Protein AF-A0A3D5U7C4-F1 (afdb_monomer_lite)

Radius of gyration: 25.83 Å; chains: 1; bounding box: 64×58×61 Å

Sequence (186 aa):
MKTIGSGWTPTVTLAKLFEEQNQFFDALATYELIAQNDSSPAIREKIEALHARILNDPANRYDPRIEKLFTPEELAYLKILSHQGFDNMFRAVEKLNEGMQDSEIVFDEDEVLAEESELDTLDEVLREIEQQAQLNLINGSEGYADLTLSDLLIALLSRWDKKQPLSEISLSDMISLFVDLQSPQK

Foldseek 3Di:
DDPPLPQPQLDLVVLVVCVVVVVLLLSLLSLVSVCVVPVDPVSVVVNLVSLLVQLPDPVFDADPVVVVVDPSVRCSVVSPGHPVSVVSNVVSNVVSVVSRPDDPPPPPVPDPPDDPVVVVVVVVVVVVVVVVVVVCVVVVPPPPDPCDPVNLVVLVVVVDPPPDDPVPDDPVNVVVSVVVSRDDDD

Secondary structure (DSSP, 8-state):
------PPPP-HHHHHHHHHTT-HHHHHHHHHHHHHH---HHHHHHHHHHHHHHHS-TT-PPPHHHHHHS-HHHHHHTT---HHHHHHHHHHHHHHHHHHH-------TT---S-HHHHHHHHHHHHHHHHHHHHHHHHTTS------HHHHHHHHHHHS-TTS-GGGS-HHHHHHHHHHHHS---

Structure (mmCIF, N/CA/C/O backbone):
data_AF-A0A3D5U7C4-F1
#
_entry.id   AF-A0A3D5U7C4-F1
#
loop_
_atom_site.group_PDB
_atom_site.id
_atom_site.type_symbol
_atom_site.label_atom_id
_atom_site.label_alt_id
_atom_site.label_comp_id
_atom_site.label_asym_id
_atom_site.label_entity_id
_atom_site.label_seq_id
_atom_site.pdbx_PDB_ins_code
_atom_site.Cartn_x
_atom_site.Cartn_y
_atom_site.Cartn_z
_atom_site.occupancy
_atom_site.B_iso_or_equiv
_atom_site.auth_seq_id
_atom_site.auth_comp_id
_atom_site.auth_asym_id
_atom_site.auth_atom_id
_atom_site.pdbx_PDB_model_num
ATOM 1 N N . MET A 1 1 ? 37.715 -10.517 -14.500 1.00 31.30 1 MET A N 1
ATOM 2 C CA . MET A 1 1 ? 36.514 -10.279 -15.326 1.00 31.30 1 MET A CA 1
ATOM 3 C C . MET A 1 1 ? 35.399 -9.870 -14.377 1.00 31.30 1 MET A C 1
ATOM 5 O O . MET A 1 1 ? 35.104 -10.634 -13.470 1.00 31.30 1 MET A O 1
ATOM 9 N N . LYS A 1 2 ? 34.906 -8.628 -14.471 1.00 31.16 2 LYS A N 1
ATOM 10 C CA . LYS A 1 2 ? 33.764 -8.139 -13.684 1.00 31.16 2 LYS A CA 1
ATOM 11 C C . LYS A 1 2 ? 32.511 -8.434 -14.500 1.00 31.16 2 LYS A C 1
ATOM 13 O O . LYS A 1 2 ? 32.340 -7.840 -15.556 1.00 31.16 2 LYS A O 1
ATOM 18 N N . THR A 1 3 ? 31.679 -9.355 -14.037 1.00 33.19 3 THR A N 1
ATOM 19 C CA . THR A 1 3 ? 30.337 -9.563 -14.581 1.00 33.19 3 THR A CA 1
ATOM 20 C C . THR A 1 3 ? 29.476 -8.396 -14.113 1.00 33.19 3 THR A C 1
ATOM 22 O O . THR A 1 3 ? 29.059 -8.355 -12.955 1.00 33.19 3 THR A O 1
ATOM 25 N N . ILE A 1 4 ? 29.264 -7.405 -14.977 1.00 39.09 4 ILE A N 1
ATOM 26 C CA . ILE A 1 4 ? 28.207 -6.414 -14.770 1.00 39.09 4 ILE A CA 1
ATOM 27 C C . ILE A 1 4 ? 26.918 -7.119 -15.191 1.00 39.09 4 ILE A C 1
ATOM 29 O O . ILE A 1 4 ? 26.469 -6.996 -16.322 1.00 39.09 4 ILE A O 1
ATOM 33 N N . GLY A 1 5 ? 26.379 -7.945 -14.295 1.00 40.00 5 GLY A N 1
ATOM 34 C CA . GLY A 1 5 ? 25.012 -8.429 -14.418 1.00 40.00 5 GLY A CA 1
ATOM 35 C C . GLY A 1 5 ? 24.098 -7.257 -14.104 1.00 40.00 5 GLY A C 1
ATOM 36 O O . GLY A 1 5 ? 23.727 -7.070 -12.950 1.00 40.00 5 GLY A O 1
ATOM 37 N N . SER A 1 6 ? 23.805 -6.421 -15.099 1.00 48.09 6 SER A N 1
ATOM 38 C CA . SER A 1 6 ? 22.796 -5.370 -14.962 1.00 48.09 6 SER A CA 1
ATOM 39 C C . SER A 1 6 ? 21.406 -5.991 -15.097 1.00 48.09 6 SER A C 1
ATOM 41 O O . SER A 1 6 ? 20.655 -5.658 -16.007 1.00 48.09 6 SER A O 1
ATOM 43 N N . GLY A 1 7 ? 21.082 -6.920 -14.195 1.00 54.53 7 GLY A N 1
ATOM 44 C CA . GLY A 1 7 ? 19.694 -7.265 -13.925 1.00 54.53 7 GLY A CA 1
ATOM 45 C C . GLY A 1 7 ? 19.002 -6.024 -13.371 1.00 54.53 7 GLY A C 1
ATOM 46 O O . GLY A 1 7 ? 19.596 -5.276 -12.588 1.00 54.53 7 GLY A O 1
ATOM 47 N N . TRP A 1 8 ? 17.778 -5.761 -13.817 1.00 63.12 8 TRP A N 1
ATOM 48 C CA . TRP A 1 8 ? 17.0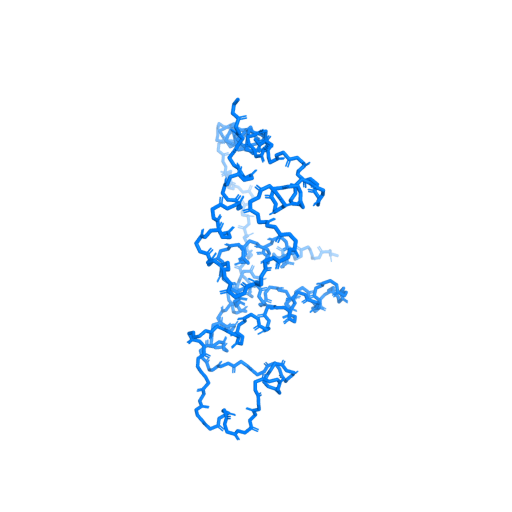05 -4.637 -13.309 1.00 63.12 8 TRP A CA 1
ATOM 49 C C . TRP A 1 8 ? 16.830 -4.788 -11.789 1.00 63.12 8 TRP A C 1
ATOM 51 O O . TRP A 1 8 ? 16.443 -5.848 -11.300 1.00 63.12 8 TRP A O 1
ATOM 61 N N . THR A 1 9 ? 17.173 -3.753 -11.020 1.00 68.81 9 THR A N 1
ATOM 62 C CA . THR A 1 9 ? 17.023 -3.773 -9.563 1.00 68.81 9 THR A CA 1
ATOM 63 C C . THR A 1 9 ? 15.692 -3.136 -9.172 1.00 68.81 9 THR A C 1
ATOM 65 O O . THR A 1 9 ? 15.394 -2.018 -9.602 1.00 68.81 9 THR A O 1
ATOM 68 N N . PRO A 1 10 ? 14.890 -3.797 -8.321 1.00 77.00 10 PRO A N 1
ATOM 69 C CA . PRO A 1 10 ? 13.736 -3.175 -7.691 1.00 77.00 10 PRO A CA 1
ATOM 70 C C . PRO A 1 10 ? 14.133 -1.852 -7.034 1.00 77.00 10 PRO A C 1
ATOM 72 O O . PRO A 1 10 ? 15.047 -1.804 -6.211 1.00 77.00 10 PRO A O 1
ATOM 75 N N . THR A 1 11 ? 13.463 -0.764 -7.413 1.00 83.25 11 THR A N 1
ATOM 76 C CA . THR A 1 11 ? 13.712 0.571 -6.855 1.00 83.25 11 THR A CA 1
ATOM 77 C C . THR A 1 11 ? 12.504 1.070 -6.082 1.00 83.25 11 THR A C 1
ATOM 79 O O . THR A 1 11 ? 11.355 0.754 -6.394 1.00 83.25 11 THR A O 1
ATOM 82 N N . VAL A 1 12 ? 12.762 1.922 -5.087 1.00 85.38 12 VAL A N 1
ATOM 83 C CA . VAL A 1 12 ? 11.709 2.589 -4.305 1.00 85.38 12 VAL A CA 1
ATOM 84 C C . VAL A 1 12 ? 10.765 3.388 -5.211 1.00 85.38 12 VAL A C 1
ATOM 86 O O . VAL A 1 12 ? 9.576 3.485 -4.923 1.00 85.38 12 VAL A O 1
ATOM 89 N N . THR A 1 13 ? 11.276 3.937 -6.315 1.00 85.50 13 THR A N 1
ATOM 90 C CA . THR A 1 13 ? 10.475 4.663 -7.307 1.00 85.50 13 THR A CA 1
ATOM 91 C C . THR A 1 13 ? 9.459 3.756 -7.992 1.00 85.50 13 THR A C 1
ATOM 93 O O . THR A 1 13 ? 8.299 4.146 -8.099 1.00 85.50 13 THR A O 1
ATOM 96 N N . LEU A 1 14 ? 9.844 2.537 -8.392 1.00 84.44 14 LEU A N 1
ATOM 97 C CA . LEU A 1 14 ? 8.879 1.599 -8.971 1.00 84.44 14 LEU A CA 1
ATOM 98 C C . LEU A 1 14 ? 7.811 1.201 -7.947 1.00 84.44 14 LEU A C 1
ATOM 100 O O . LEU A 1 14 ? 6.627 1.177 -8.269 1.00 84.44 14 LEU A O 1
ATOM 104 N N . ALA A 1 15 ? 8.212 0.936 -6.704 1.00 86.69 15 ALA A N 1
ATOM 105 C CA . ALA A 1 15 ? 7.262 0.575 -5.657 1.00 86.69 15 ALA A CA 1
ATOM 106 C C . ALA A 1 15 ? 6.211 1.683 -5.431 1.00 86.69 15 ALA A C 1
ATOM 108 O O . ALA A 1 15 ? 5.020 1.393 -5.323 1.00 86.69 15 ALA A O 1
ATOM 109 N N . LYS A 1 16 ? 6.631 2.957 -5.455 1.00 85.06 16 LYS A N 1
ATOM 110 C CA . LYS A 1 16 ? 5.721 4.113 -5.392 1.00 85.06 16 LYS A CA 1
ATOM 111 C C . LYS A 1 16 ? 4.791 4.208 -6.599 1.00 85.06 16 LYS A C 1
ATOM 113 O O . LYS A 1 16 ? 3.615 4.496 -6.419 1.00 85.06 16 LYS A O 1
ATOM 118 N N . LEU A 1 17 ? 5.294 3.936 -7.802 1.00 87.12 17 LEU A N 1
ATOM 119 C CA . LEU A 1 17 ? 4.467 3.921 -9.007 1.00 87.12 17 LEU A CA 1
ATOM 120 C C . LEU A 1 17 ? 3.332 2.889 -8.885 1.00 87.12 17 LEU A C 1
ATOM 122 O O . LEU A 1 17 ? 2.187 3.191 -9.211 1.00 87.12 17 LEU A O 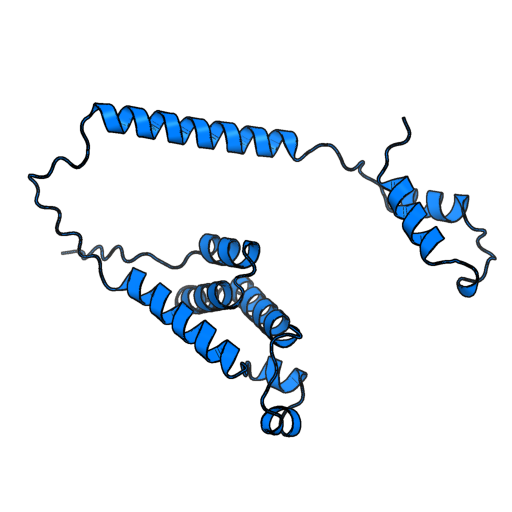1
ATOM 126 N N . PHE A 1 18 ? 3.622 1.697 -8.356 1.00 87.94 18 PHE A N 1
ATOM 127 C CA . PHE A 1 18 ? 2.588 0.699 -8.079 1.00 87.94 18 PHE A CA 1
ATOM 128 C C . PHE A 1 18 ? 1.606 1.147 -6.988 1.00 87.94 18 PHE A C 1
ATOM 130 O O . PHE A 1 18 ? 0.406 0.906 -7.125 1.00 87.94 18 PHE A O 1
ATOM 137 N N . GLU A 1 19 ? 2.068 1.833 -5.933 1.00 87.44 19 GLU A N 1
ATOM 138 C CA . GLU A 1 19 ? 1.168 2.435 -4.934 1.00 87.44 19 GLU A CA 1
ATOM 139 C C . GLU A 1 19 ? 0.190 3.434 -5.580 1.00 87.44 19 GLU A C 1
ATOM 141 O O . GLU A 1 19 ? -1.010 3.376 -5.306 1.00 87.44 19 GLU A O 1
ATOM 146 N N . GLU A 1 20 ? 0.678 4.319 -6.455 1.00 86.94 20 GLU A N 1
ATOM 147 C CA . GLU A 1 20 ? -0.134 5.327 -7.157 1.00 86.94 20 GLU A CA 1
ATOM 148 C C . GLU A 1 20 ? -1.167 4.697 -8.100 1.00 86.94 20 GLU A C 1
ATOM 150 O O . GLU A 1 20 ? -2.284 5.200 -8.236 1.00 86.94 20 GLU A O 1
ATOM 155 N N . GLN A 1 21 ? -0.837 3.549 -8.693 1.00 87.38 21 GLN A N 1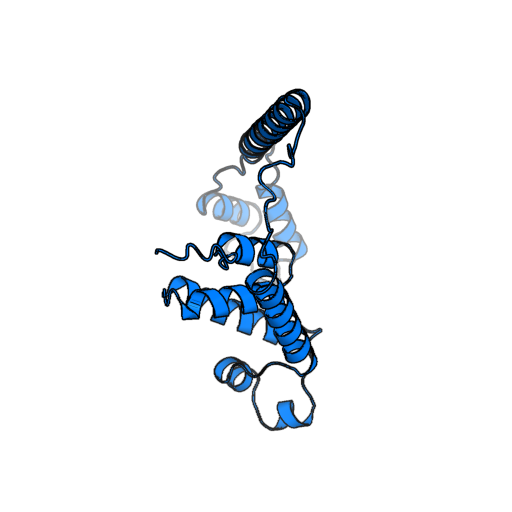
ATOM 156 C CA . GLN A 1 21 ? -1.741 2.775 -9.548 1.00 87.38 21 GLN A CA 1
ATOM 157 C C . GLN A 1 21 ? -2.713 1.878 -8.760 1.00 87.38 21 GLN A C 1
ATOM 159 O O . GLN A 1 21 ? -3.486 1.131 -9.357 1.00 87.38 21 GLN A O 1
ATOM 164 N N . ASN A 1 22 ? -2.718 1.952 -7.423 1.00 83.81 22 ASN A N 1
ATOM 165 C CA . ASN A 1 22 ? -3.468 1.062 -6.526 1.00 83.81 22 ASN A CA 1
ATOM 166 C C . ASN A 1 22 ? -3.112 -0.430 -6.686 1.00 83.81 22 ASN A C 1
ATOM 168 O O . ASN A 1 22 ? -3.886 -1.315 -6.317 1.00 83.81 22 ASN A O 1
ATOM 172 N N . GLN A 1 23 ? -1.920 -0.727 -7.199 1.00 85.69 23 GLN A N 1
ATOM 173 C CA . GLN A 1 23 ? -1.381 -2.074 -7.343 1.00 85.69 23 GLN A CA 1
ATOM 174 C C . GLN A 1 23 ? -0.625 -2.485 -6.072 1.00 85.69 23 GLN A C 1
ATOM 176 O O . GLN A 1 23 ? 0.594 -2.653 -6.059 1.00 85.69 23 GLN A O 1
ATOM 181 N N . PHE A 1 24 ? -1.349 -2.636 -4.959 1.00 88.81 24 PHE A N 1
ATOM 182 C CA . PHE A 1 24 ? -0.728 -2.816 -3.638 1.00 88.81 24 PHE A CA 1
ATOM 183 C C . PHE A 1 24 ? 0.069 -4.118 -3.489 1.00 88.81 24 PHE A C 1
ATOM 185 O O . PHE A 1 24 ? 1.055 -4.135 -2.757 1.00 88.81 24 PHE A O 1
ATOM 192 N N . PHE A 1 25 ? -0.318 -5.192 -4.185 1.00 87.56 25 PHE A N 1
ATOM 193 C CA . PHE A 1 25 ? 0.432 -6.454 -4.173 1.00 87.56 25 PHE A CA 1
ATOM 194 C C . PHE A 1 25 ? 1.766 -6.336 -4.925 1.00 87.56 25 PHE A C 1
ATOM 196 O O . PHE A 1 25 ? 2.778 -6.837 -4.436 1.00 87.56 25 PHE A O 1
ATOM 203 N N . ASP A 1 26 ? 1.783 -5.621 -6.055 1.00 85.06 26 ASP A N 1
ATOM 204 C CA . ASP A 1 26 ? 2.999 -5.349 -6.832 1.00 85.06 26 ASP A CA 1
ATOM 205 C C . ASP A 1 26 ? 3.943 -4.410 -6.059 1.00 85.06 26 ASP A C 1
ATOM 207 O O . ASP A 1 26 ? 5.150 -4.654 -5.970 1.00 85.06 26 ASP A O 1
ATOM 211 N N . ALA A 1 27 ? 3.388 -3.384 -5.403 1.00 88.06 27 ALA A N 1
ATOM 212 C CA . ALA A 1 27 ? 4.134 -2.501 -4.507 1.00 88.06 27 ALA A CA 1
ATOM 213 C C . ALA A 1 27 ? 4.748 -3.272 -3.327 1.00 88.06 27 ALA A C 1
ATOM 215 O O . ALA A 1 27 ? 5.938 -3.123 -3.045 1.00 88.06 27 ALA A O 1
ATOM 216 N N . LEU A 1 28 ? 3.962 -4.132 -2.666 1.00 89.12 28 LEU A N 1
ATOM 217 C CA . LEU A 1 28 ? 4.416 -4.946 -1.537 1.00 89.12 28 LEU A CA 1
ATOM 218 C C . LEU A 1 28 ? 5.544 -5.896 -1.951 1.00 89.12 28 LEU A C 1
ATOM 220 O O . LEU A 1 28 ? 6.574 -5.941 -1.282 1.00 89.12 28 LEU A O 1
ATOM 224 N N . ALA A 1 29 ? 5.379 -6.611 -3.067 1.00 87.69 29 ALA A N 1
ATOM 225 C CA . ALA A 1 29 ? 6.405 -7.500 -3.605 1.00 87.69 29 ALA A CA 1
ATOM 226 C C . ALA A 1 29 ? 7.706 -6.741 -3.912 1.00 87.69 29 ALA A C 1
ATOM 228 O O . ALA A 1 29 ? 8.792 -7.193 -3.549 1.00 87.69 29 ALA A O 1
ATOM 229 N N . THR A 1 30 ? 7.593 -5.552 -4.509 1.00 85.94 30 THR A N 1
ATOM 230 C CA . THR A 1 30 ? 8.746 -4.695 -4.806 1.00 85.94 30 THR A CA 1
ATOM 231 C C . THR A 1 30 ? 9.457 -4.261 -3.522 1.00 85.94 30 THR A C 1
ATOM 233 O O . THR A 1 30 ? 10.674 -4.392 -3.429 1.00 85.94 30 THR A O 1
ATOM 236 N N . TYR A 1 31 ? 8.729 -3.799 -2.499 1.00 89.06 31 TYR A N 1
ATOM 237 C CA . TYR A 1 31 ? 9.335 -3.411 -1.222 1.00 89.06 31 TYR A CA 1
ATOM 238 C C . TYR A 1 31 ? 9.974 -4.581 -0.470 1.00 89.06 31 TYR A C 1
ATOM 240 O O . TYR A 1 31 ? 11.047 -4.398 0.101 1.00 89.06 31 TYR A O 1
ATOM 248 N N . GLU A 1 32 ? 9.371 -5.771 -0.491 1.00 86.88 32 GLU A N 1
ATOM 249 C CA . GLU A 1 32 ? 9.953 -6.981 0.107 1.00 86.88 32 GLU A CA 1
ATOM 250 C C . GLU A 1 32 ? 11.260 -7.382 -0.599 1.00 86.88 32 GLU A C 1
ATOM 252 O O . GLU A 1 32 ? 12.243 -7.711 0.064 1.00 86.88 32 GLU A O 1
ATOM 257 N N . LEU A 1 33 ? 11.335 -7.271 -1.932 1.00 86.12 33 LEU A N 1
ATOM 258 C CA . LEU A 1 33 ? 12.583 -7.494 -2.675 1.00 86.12 33 LEU A CA 1
ATOM 259 C C . LEU A 1 33 ? 13.654 -6.443 -2.354 1.00 86.12 33 LEU A C 1
ATOM 261 O O . LEU A 1 33 ? 14.829 -6.782 -2.209 1.00 86.12 33 LEU A O 1
ATOM 265 N N . ILE A 1 34 ? 13.271 -5.171 -2.206 1.00 85.50 34 ILE A N 1
ATOM 266 C CA . ILE A 1 34 ? 14.214 -4.126 -1.787 1.00 85.50 34 ILE A CA 1
ATOM 267 C C . ILE A 1 34 ? 14.702 -4.414 -0.363 1.00 85.50 34 ILE A C 1
ATOM 269 O O . ILE A 1 34 ? 15.902 -4.336 -0.120 1.00 85.50 34 ILE A O 1
ATOM 273 N N . ALA A 1 35 ? 13.820 -4.815 0.557 1.00 86.81 35 ALA A N 1
ATOM 274 C CA . ALA A 1 35 ? 14.154 -5.084 1.957 1.00 86.81 35 ALA A CA 1
ATOM 275 C C . ALA A 1 35 ? 15.200 -6.199 2.145 1.00 86.81 35 ALA A C 1
ATOM 277 O O . ALA A 1 35 ? 15.945 -6.176 3.133 1.00 86.81 35 ALA A O 1
ATOM 278 N N . GLN A 1 36 ? 15.282 -7.145 1.200 1.00 83.81 36 GLN A N 1
ATOM 279 C CA . GLN A 1 36 ? 16.320 -8.183 1.170 1.00 83.81 36 GLN A CA 1
ATOM 280 C C . GLN A 1 36 ? 17.728 -7.600 0.976 1.00 83.81 36 GLN A C 1
ATOM 282 O O . GLN A 1 36 ? 18.689 -8.143 1.519 1.00 83.81 36 GLN A O 1
ATOM 287 N N . ASN A 1 37 ? 17.847 -6.494 0.235 1.00 80.25 37 ASN A N 1
ATOM 288 C CA . ASN A 1 37 ? 19.119 -5.840 -0.083 1.00 80.25 37 ASN A CA 1
ATOM 289 C C . ASN A 1 37 ? 19.382 -4.589 0.777 1.00 80.25 37 ASN A C 1
ATOM 291 O O . ASN A 1 37 ? 20.524 -4.322 1.143 1.00 80.25 37 ASN A O 1
ATOM 295 N N . ASP A 1 38 ? 18.333 -3.841 1.124 1.00 76.12 38 ASP A N 1
ATOM 296 C CA . ASP A 1 38 ? 18.365 -2.630 1.945 1.00 76.12 38 ASP A CA 1
ATOM 297 C C . ASP A 1 38 ? 17.274 -2.686 3.025 1.00 76.12 38 ASP A C 1
ATOM 299 O O . ASP A 1 38 ? 16.099 -2.395 2.805 1.00 76.12 38 ASP A O 1
ATOM 303 N N . SER A 1 39 ? 17.682 -3.053 4.239 1.00 75.31 39 SER A N 1
ATOM 304 C CA . SER A 1 39 ? 16.809 -3.177 5.412 1.00 75.31 39 SER A CA 1
ATOM 305 C C . SER A 1 39 ? 16.578 -1.842 6.137 1.00 75.31 39 SER A C 1
ATOM 307 O O . SER A 1 39 ? 16.636 -1.775 7.370 1.00 75.31 39 SER A O 1
ATOM 309 N N . SER A 1 40 ? 16.317 -0.764 5.398 1.00 83.56 40 SER A N 1
ATOM 310 C CA . SER A 1 40 ? 16.046 0.540 6.003 1.00 83.56 40 SER A CA 1
ATOM 311 C C . SER A 1 40 ? 14.721 0.546 6.798 1.00 83.56 40 SER A C 1
ATOM 313 O O . SER A 1 40 ? 13.739 -0.084 6.387 1.00 83.56 40 SER A O 1
ATOM 315 N N . PRO A 1 41 ? 14.642 1.268 7.937 1.00 85.12 41 PRO A N 1
ATOM 316 C CA . PRO A 1 41 ? 13.405 1.379 8.718 1.00 85.12 41 PRO A CA 1
ATOM 317 C C . PRO A 1 41 ? 12.220 1.925 7.911 1.00 85.12 41 PRO A C 1
ATOM 319 O O . PRO A 1 41 ? 11.095 1.474 8.099 1.00 85.12 41 PRO A O 1
ATOM 322 N N . ALA A 1 42 ? 12.484 2.834 6.968 1.00 84.12 42 ALA A N 1
ATOM 323 C CA . ALA A 1 42 ? 11.461 3.426 6.109 1.00 84.12 42 ALA A CA 1
ATOM 324 C C . ALA A 1 42 ? 10.795 2.393 5.182 1.00 84.12 42 ALA A C 1
ATOM 326 O O . ALA A 1 42 ? 9.587 2.446 4.963 1.00 84.12 42 ALA A O 1
ATOM 327 N N . ILE A 1 43 ? 11.562 1.428 4.658 1.00 85.25 43 ILE A N 1
ATOM 328 C CA . ILE A 1 43 ? 11.014 0.345 3.829 1.00 85.25 43 ILE A CA 1
ATOM 329 C C . ILE A 1 43 ? 10.150 -0.593 4.678 1.00 85.25 43 ILE A C 1
ATOM 331 O O . ILE A 1 43 ? 9.081 -1.010 4.239 1.00 85.25 43 ILE A O 1
ATOM 335 N N . ARG A 1 44 ? 10.567 -0.887 5.915 1.00 85.06 44 ARG A N 1
ATOM 336 C CA . ARG A 1 44 ? 9.793 -1.745 6.829 1.00 85.06 44 ARG A CA 1
ATOM 337 C C . ARG A 1 44 ? 8.445 -1.132 7.190 1.00 85.06 44 ARG A C 1
ATOM 339 O O . ARG A 1 44 ? 7.433 -1.816 7.102 1.00 85.06 44 ARG A O 1
ATOM 346 N N . GLU A 1 45 ? 8.428 0.158 7.513 1.00 87.62 45 GLU A N 1
ATOM 347 C CA . GLU A 1 45 ? 7.190 0.892 7.791 1.00 87.62 45 GLU A CA 1
ATOM 348 C C . GLU A 1 45 ? 6.240 0.867 6.582 1.00 87.62 45 GLU A C 1
ATOM 350 O O . GLU A 1 45 ? 5.037 0.655 6.728 1.00 87.62 45 GLU A O 1
ATOM 355 N N . LYS A 1 46 ? 6.783 0.999 5.364 1.00 87.94 46 LYS A N 1
ATOM 356 C CA . LYS A 1 46 ? 6.005 0.897 4.123 1.00 87.94 46 LYS A CA 1
ATOM 357 C C . LYS A 1 46 ? 5.401 -0.488 3.901 1.00 87.94 46 LYS A C 1
ATOM 359 O O . LYS A 1 46 ? 4.224 -0.583 3.559 1.00 87.94 46 LYS A O 1
ATOM 364 N N . ILE A 1 47 ? 6.171 -1.546 4.139 1.00 87.69 47 ILE A N 1
ATOM 365 C CA . ILE A 1 47 ? 5.693 -2.934 4.077 1.00 87.69 47 ILE A CA 1
ATOM 366 C C . ILE A 1 47 ? 4.541 -3.149 5.066 1.00 87.69 47 ILE A C 1
ATOM 368 O O . ILE A 1 47 ? 3.498 -3.688 4.698 1.00 87.69 47 ILE A O 1
ATOM 372 N N . GLU A 1 48 ? 4.698 -2.699 6.311 1.00 87.44 48 GLU A N 1
ATOM 373 C CA . GLU A 1 48 ? 3.665 -2.820 7.346 1.00 87.44 48 GLU A CA 1
ATOM 374 C C . GLU A 1 48 ? 2.391 -2.046 6.981 1.00 87.44 48 GLU A C 1
AT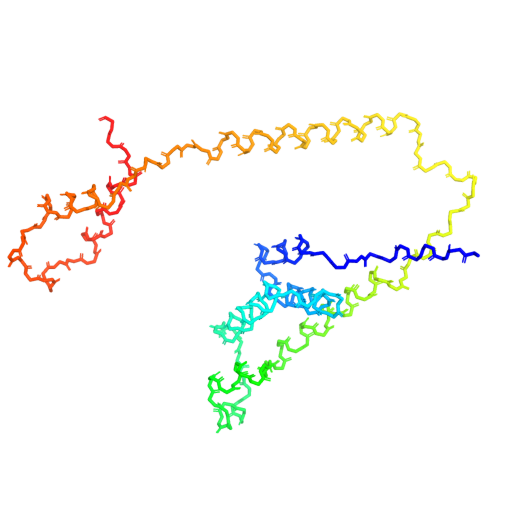OM 376 O O . GLU A 1 48 ? 1.286 -2.587 7.074 1.00 87.44 48 GLU A O 1
ATOM 381 N N . ALA A 1 49 ? 2.533 -0.815 6.484 1.00 87.81 49 ALA A N 1
ATOM 382 C CA . ALA A 1 49 ? 1.411 -0.003 6.024 1.00 87.81 49 ALA A CA 1
ATOM 383 C C . ALA A 1 49 ? 0.655 -0.659 4.855 1.00 87.81 49 ALA A C 1
ATOM 385 O O . ALA A 1 49 ? -0.580 -0.656 4.835 1.00 87.81 49 ALA A O 1
ATOM 386 N N . LEU A 1 50 ? 1.372 -1.260 3.900 1.00 87.75 50 LEU A N 1
ATOM 387 C CA . LEU A 1 50 ? 0.769 -1.987 2.781 1.00 87.75 50 LEU A CA 1
ATOM 388 C C . LEU A 1 50 ? 0.037 -3.247 3.246 1.00 87.75 50 LEU A C 1
ATOM 390 O O . LEU A 1 50 ? -1.090 -3.477 2.810 1.00 87.75 50 LEU A O 1
ATOM 394 N N . HIS A 1 51 ? 0.608 -4.020 4.173 1.00 85.50 51 HIS A N 1
ATOM 395 C CA . HIS A 1 51 ? -0.082 -5.169 4.767 1.00 85.50 51 HIS A CA 1
ATOM 396 C C . HIS A 1 51 ? -1.385 -4.764 5.458 1.00 85.50 51 HIS A C 1
ATOM 398 O O . HIS A 1 51 ? -2.422 -5.383 5.215 1.00 85.50 51 HIS A O 1
ATOM 404 N N . ALA A 1 52 ? -1.362 -3.703 6.269 1.00 83.56 52 ALA A N 1
ATOM 405 C CA . ALA A 1 52 ? -2.562 -3.196 6.928 1.00 83.56 52 ALA A CA 1
ATOM 406 C C . ALA A 1 52 ? -3.617 -2.737 5.909 1.00 83.56 52 ALA A C 1
ATOM 408 O O . ALA A 1 52 ? -4.806 -3.007 6.072 1.00 83.56 52 ALA A O 1
ATOM 409 N N . ARG A 1 53 ? -3.193 -2.079 4.825 1.00 84.62 53 ARG A N 1
ATOM 410 C CA . ARG A 1 53 ? -4.091 -1.640 3.751 1.00 84.62 53 ARG A CA 1
ATOM 411 C C . ARG A 1 53 ? -4.736 -2.816 3.017 1.00 84.62 53 ARG A C 1
ATOM 413 O O . ARG A 1 53 ? -5.938 -2.783 2.786 1.00 84.62 53 ARG A O 1
ATOM 420 N N . ILE A 1 54 ? -3.961 -3.852 2.701 1.00 84.50 54 ILE A N 1
ATOM 421 C CA . ILE A 1 54 ? -4.434 -5.070 2.027 1.00 84.50 54 ILE A CA 1
ATOM 422 C C . ILE A 1 54 ? -5.393 -5.870 2.919 1.00 84.50 54 ILE A C 1
ATOM 424 O O . ILE A 1 54 ? -6.344 -6.466 2.413 1.00 84.50 54 ILE A O 1
ATOM 428 N N . LEU A 1 55 ? -5.160 -5.896 4.235 1.00 80.44 55 LEU A N 1
ATOM 429 C CA . LEU A 1 55 ? -6.045 -6.565 5.191 1.00 80.44 55 LEU A CA 1
ATOM 430 C C . LEU A 1 55 ? -7.394 -5.844 5.325 1.00 80.44 55 LEU A C 1
ATOM 432 O O . LEU A 1 55 ? -8.432 -6.492 5.411 1.00 80.44 55 LEU A O 1
ATOM 436 N N . ASN A 1 56 ? -7.374 -4.511 5.339 1.00 78.44 56 ASN A N 1
ATOM 437 C CA . ASN A 1 56 ? -8.573 -3.689 5.503 1.00 78.44 56 ASN A CA 1
ATOM 438 C C . ASN A 1 56 ? -9.401 -3.542 4.214 1.00 78.44 56 ASN A C 1
ATOM 440 O O . ASN A 1 56 ? -10.455 -2.905 4.243 1.00 78.44 56 ASN A O 1
ATOM 444 N N . ASP A 1 57 ? -8.945 -4.099 3.088 1.00 80.25 57 ASP A N 1
ATOM 445 C CA . ASP A 1 57 ? -9.682 -4.054 1.828 1.00 80.25 57 ASP A CA 1
ATOM 446 C C . ASP A 1 57 ? -10.927 -4.968 1.896 1.00 80.25 57 ASP A C 1
ATOM 448 O O . ASP A 1 57 ? -10.793 -6.186 2.051 1.00 80.25 57 ASP A O 1
ATOM 452 N N . PRO A 1 58 ? -12.154 -4.428 1.750 1.00 69.75 58 PRO A N 1
ATOM 453 C CA . PRO A 1 58 ? -13.389 -5.212 1.806 1.00 69.75 58 PRO A CA 1
ATOM 454 C C . PRO A 1 58 ? -13.529 -6.247 0.678 1.00 69.75 58 PRO A C 1
ATOM 456 O O . PRO A 1 58 ? -14.356 -7.162 0.792 1.00 69.75 58 PRO A O 1
ATOM 459 N N . ALA A 1 59 ? -12.755 -6.122 -0.405 1.00 71.12 59 ALA A N 1
ATOM 460 C CA . ALA A 1 59 ? -12.679 -7.130 -1.459 1.00 71.12 59 ALA A CA 1
ATOM 461 C C . ALA A 1 59 ? -11.911 -8.385 -1.010 1.00 71.12 59 ALA A C 1
ATOM 463 O O . ALA A 1 59 ? -12.107 -9.467 -1.567 1.00 71.12 59 ALA A O 1
ATOM 464 N N . ASN A 1 60 ? -11.071 -8.263 0.017 1.00 72.00 60 ASN A N 1
ATOM 465 C CA . ASN A 1 60 ? -10.123 -9.283 0.419 1.00 72.00 60 ASN A CA 1
ATOM 466 C C . ASN A 1 60 ? -10.699 -10.145 1.550 1.00 72.00 60 ASN A C 1
ATOM 468 O O . ASN A 1 60 ? -10.473 -9.912 2.735 1.00 72.00 60 ASN A O 1
ATOM 472 N N . ARG A 1 61 ? -11.503 -11.145 1.178 1.00 73.31 61 ARG A N 1
ATOM 473 C CA . ARG A 1 61 ? -12.146 -12.042 2.148 1.00 73.31 61 ARG A CA 1
ATOM 474 C C . ARG A 1 61 ? -11.278 -13.250 2.462 1.00 73.31 61 ARG A C 1
ATOM 476 O O . ARG A 1 61 ? -10.781 -13.924 1.558 1.00 73.31 61 ARG A O 1
ATOM 483 N N . TYR A 1 62 ? -11.143 -13.542 3.749 1.00 79.44 62 TYR A N 1
ATOM 484 C CA . TYR A 1 62 ? -10.462 -14.738 4.223 1.00 79.44 62 TYR A CA 1
ATOM 485 C C . TYR A 1 62 ? -11.406 -15.943 4.185 1.00 79.44 62 TYR A C 1
ATOM 487 O O . TYR A 1 62 ? -12.630 -15.812 4.126 1.00 79.44 62 TYR A O 1
ATOM 495 N N . ASP A 1 63 ? -10.833 -17.149 4.198 1.00 80.62 63 ASP A N 1
ATOM 496 C CA . ASP A 1 63 ? -11.637 -18.353 4.399 1.00 80.62 63 ASP A CA 1
ATOM 497 C C . ASP A 1 63 ? -12.300 -18.277 5.792 1.00 80.62 63 ASP A C 1
ATOM 499 O O . ASP A 1 63 ? -11.607 -17.988 6.775 1.00 80.62 63 ASP A O 1
ATOM 503 N N . PRO A 1 64 ? -13.603 -18.592 5.927 1.00 82.00 64 PRO A N 1
ATOM 504 C CA . PRO A 1 64 ? -14.309 -18.577 7.209 1.00 82.00 64 PRO A CA 1
ATOM 505 C C . PRO A 1 64 ? -13.656 -19.409 8.325 1.00 82.00 64 PRO A C 1
ATOM 507 O O . PRO A 1 64 ? -13.951 -19.216 9.503 1.00 82.00 64 PRO A O 1
ATOM 510 N N . ARG A 1 65 ? -12.812 -20.392 7.991 1.00 84.31 65 ARG A N 1
ATOM 511 C CA . ARG A 1 65 ? -12.025 -21.159 8.970 1.00 84.31 65 ARG A CA 1
ATOM 512 C C . ARG A 1 65 ? -10.876 -20.340 9.545 1.00 84.31 65 ARG A C 1
ATOM 514 O O . ARG A 1 65 ? -10.600 -20.470 10.731 1.00 84.31 65 ARG A O 1
ATOM 521 N N . ILE A 1 66 ? -10.235 -19.513 8.725 1.00 81.50 66 ILE A N 1
ATOM 522 C CA . ILE A 1 66 ? -9.128 -18.640 9.127 1.00 81.50 66 ILE A CA 1
ATOM 523 C C . ILE A 1 66 ? -9.665 -17.501 9.998 1.00 81.50 66 ILE A C 1
ATOM 525 O O . ILE A 1 66 ? -9.114 -17.256 11.065 1.00 81.50 66 ILE A O 1
ATOM 529 N N . GLU A 1 67 ? -10.803 -16.908 9.625 1.00 79.94 67 GLU A N 1
ATOM 530 C CA . GLU A 1 67 ? -11.480 -15.865 10.420 1.00 79.94 67 GLU A CA 1
ATOM 531 C C . GLU A 1 67 ? -11.926 -16.350 11.811 1.00 79.94 67 GLU A C 1
ATOM 533 O O . GLU A 1 67 ? -12.090 -15.560 12.735 1.00 79.94 67 GLU A O 1
ATOM 538 N N . LYS A 1 68 ? -12.134 -17.663 11.979 1.00 83.50 68 LYS A N 1
ATOM 539 C CA . LYS A 1 68 ? -12.447 -18.274 13.281 1.00 83.50 68 LYS A CA 1
ATOM 540 C C . LYS A 1 68 ? -11.215 -18.561 14.134 1.00 83.50 68 LYS A C 1
ATOM 542 O O . LYS A 1 68 ? -11.365 -18.762 15.336 1.00 83.50 68 LYS A O 1
ATOM 547 N N . LEU A 1 69 ? -10.044 -18.676 13.513 1.00 85.06 69 LEU A N 1
ATOM 548 C CA . LEU A 1 69 ? -8.794 -19.044 14.177 1.00 85.06 69 LEU A CA 1
ATOM 549 C C . LEU A 1 69 ? -7.978 -17.822 14.584 1.00 85.06 69 LEU A C 1
ATOM 551 O O . LEU A 1 69 ? -7.304 -17.879 15.607 1.00 85.06 69 LEU A O 1
ATOM 555 N N . PHE A 1 70 ? -8.048 -16.750 13.799 1.00 83.75 70 PHE A N 1
ATOM 556 C CA . PHE A 1 70 ? -7.256 -15.547 13.997 1.00 83.75 70 PHE A CA 1
ATOM 557 C C . PHE A 1 70 ? -8.150 -14.316 13.994 1.00 83.75 70 PHE A C 1
ATOM 559 O O . PHE A 1 70 ? -9.035 -14.160 13.151 1.00 83.75 70 PHE A O 1
ATOM 566 N N . THR A 1 71 ? -7.881 -13.417 14.927 1.00 81.44 71 THR A N 1
ATOM 567 C CA . THR A 1 71 ? -8.411 -12.059 14.893 1.00 81.44 71 THR A CA 1
ATOM 568 C C . THR A 1 71 ? -7.771 -11.267 13.742 1.00 81.44 71 THR A C 1
ATOM 570 O O . THR A 1 71 ? -6.670 -11.599 13.295 1.00 81.44 71 THR A O 1
ATOM 573 N N . PRO A 1 72 ? -8.412 -10.187 13.259 1.00 74.00 72 PRO A N 1
ATOM 574 C CA . PRO A 1 72 ? -7.822 -9.326 12.231 1.00 74.00 72 PRO A CA 1
ATOM 575 C C . PRO A 1 72 ? -6.440 -8.775 12.621 1.00 74.00 72 PRO A C 1
ATOM 577 O O . PRO A 1 72 ? -5.550 -8.671 11.781 1.00 74.00 72 PRO A O 1
ATOM 580 N N . GLU A 1 73 ? -6.231 -8.482 13.906 1.00 76.88 73 GLU A N 1
ATOM 581 C CA . GLU A 1 73 ? -4.945 -8.014 14.436 1.00 76.88 73 GLU A CA 1
ATOM 582 C C . GLU A 1 73 ? -3.863 -9.101 14.355 1.00 76.88 73 GLU A C 1
ATOM 584 O O . GLU A 1 73 ? -2.730 -8.826 13.960 1.00 76.88 73 GLU A O 1
ATOM 589 N N . GLU A 1 74 ? -4.212 -10.352 14.660 1.00 81.94 74 GLU A N 1
ATOM 590 C CA . GLU A 1 74 ? -3.298 -11.492 14.534 1.00 81.94 74 GLU A CA 1
ATOM 591 C C . GLU A 1 74 ? -2.968 -11.800 13.072 1.00 81.94 74 GLU A C 1
ATOM 593 O O . GLU A 1 74 ? -1.825 -12.135 12.767 1.00 81.94 74 GLU A O 1
ATOM 598 N N . LEU A 1 75 ? -3.926 -11.637 12.155 1.00 79.69 75 LEU A N 1
ATOM 599 C CA . LEU A 1 75 ? -3.678 -11.773 10.718 1.00 79.69 75 LEU A CA 1
ATOM 600 C C . LEU A 1 75 ? -2.682 -10.720 10.217 1.00 79.69 75 LEU A C 1
ATOM 602 O O . LEU A 1 75 ? -1.756 -11.071 9.483 1.00 79.69 75 LEU A O 1
ATOM 606 N N . ALA A 1 76 ? -2.820 -9.460 10.651 1.00 73.31 76 ALA A N 1
ATOM 607 C CA . ALA A 1 76 ? -1.850 -8.404 10.352 1.00 73.31 76 ALA A CA 1
ATOM 608 C C . ALA A 1 76 ? -0.468 -8.724 10.934 1.00 73.31 76 ALA A C 1
ATOM 610 O O . ALA A 1 76 ? 0.534 -8.650 10.224 1.00 73.31 76 ALA A O 1
ATOM 611 N N . TYR A 1 77 ? -0.418 -9.106 12.213 1.00 77.44 77 TYR A N 1
ATOM 612 C CA . TYR A 1 77 ? 0.830 -9.398 12.916 1.00 77.44 77 TYR A CA 1
ATOM 613 C C . TYR A 1 77 ? 1.594 -10.565 12.281 1.00 77.44 77 TYR A C 1
ATOM 615 O O . TYR A 1 77 ? 2.802 -10.486 12.064 1.00 77.44 77 TYR A O 1
ATOM 623 N N . LEU A 1 78 ? 0.883 -11.640 11.940 1.00 82.00 78 LEU A N 1
ATOM 624 C CA . LEU A 1 78 ? 1.452 -12.819 11.291 1.00 82.00 78 LEU A CA 1
ATOM 625 C C . LEU A 1 78 ? 1.658 -12.624 9.781 1.00 82.00 78 LEU A C 1
ATOM 627 O O . LEU A 1 78 ? 2.162 -13.535 9.126 1.00 82.00 78 LEU A O 1
ATOM 631 N N . LYS A 1 79 ? 1.272 -11.462 9.229 1.00 80.94 79 LYS A N 1
ATOM 632 C CA . LYS A 1 79 ? 1.297 -11.148 7.792 1.00 80.94 79 LYS A CA 1
ATOM 633 C C . LYS A 1 79 ? 0.604 -12.219 6.940 1.00 80.94 79 LYS A C 1
ATOM 635 O O . LYS A 1 79 ? 1.040 -12.533 5.832 1.00 80.94 79 LYS A O 1
ATOM 640 N N . ILE A 1 80 ? -0.472 -12.804 7.461 1.00 81.50 80 ILE A N 1
ATOM 641 C CA . ILE A 1 80 ? -1.224 -13.845 6.760 1.00 81.50 80 ILE A CA 1
ATOM 642 C C . ILE A 1 80 ? -2.059 -13.164 5.681 1.00 81.50 80 ILE A C 1
ATOM 644 O O . ILE A 1 80 ? -2.967 -12.402 5.993 1.00 81.50 80 ILE A O 1
ATOM 648 N N . LEU A 1 81 ? -1.750 -13.449 4.417 1.00 81.25 81 LEU A N 1
ATOM 649 C CA . LEU A 1 81 ? -2.528 -12.990 3.269 1.00 81.25 81 LEU A CA 1
ATOM 650 C C . LEU A 1 81 ? -3.706 -13.931 2.990 1.00 81.25 81 LEU A C 1
ATOM 652 O O . LEU A 1 81 ? -3.665 -15.125 3.299 1.00 81.25 81 LEU A O 1
ATOM 656 N N . SER A 1 82 ? -4.756 -13.396 2.365 1.00 82.88 82 SER A N 1
ATOM 657 C CA . SER A 1 82 ? -5.835 -14.214 1.810 1.00 82.88 82 SER A CA 1
ATOM 658 C C . SER A 1 82 ? -5.300 -15.098 0.677 1.00 82.88 82 SER A C 1
ATOM 660 O O . SER A 1 82 ? -4.233 -14.839 0.119 1.00 82.88 82 SER A O 1
ATOM 662 N N . HIS A 1 83 ? -6.059 -16.122 0.284 1.00 81.12 83 HIS A N 1
ATOM 663 C CA . HIS A 1 83 ? -5.644 -16.996 -0.816 1.00 81.12 83 HIS A CA 1
ATOM 664 C C . HIS A 1 83 ? -5.446 -16.217 -2.128 1.00 81.12 83 HIS A C 1
ATOM 666 O O . HIS A 1 83 ? -4.423 -16.362 -2.788 1.00 81.12 83 HIS A O 1
ATOM 672 N N . GLN A 1 84 ? -6.375 -15.308 -2.445 1.00 81.50 84 GLN A N 1
ATOM 673 C CA . GLN A 1 84 ? -6.264 -14.439 -3.620 1.00 81.50 84 GLN A CA 1
ATOM 674 C C . GLN A 1 84 ? -5.101 -13.448 -3.495 1.00 81.50 84 GLN A C 1
ATOM 676 O O . GLN A 1 84 ? -4.388 -13.206 -4.465 1.00 81.50 84 GLN A O 1
ATOM 681 N N . GLY A 1 85 ? -4.883 -12.890 -2.302 1.00 82.88 85 GLY A N 1
ATOM 682 C CA . GLY A 1 85 ? -3.767 -11.984 -2.051 1.00 82.88 85 GLY A CA 1
ATOM 683 C C . GLY A 1 85 ? -2.411 -12.670 -2.200 1.00 82.88 85 GLY A C 1
ATOM 684 O O . GLY A 1 85 ? -1.488 -12.078 -2.755 1.00 82.88 85 GLY A O 1
ATOM 685 N N . PHE A 1 86 ? -2.307 -13.928 -1.768 1.00 84.81 86 PHE A N 1
ATOM 686 C CA . PHE A 1 86 ? -1.117 -14.746 -1.964 1.00 84.81 86 PHE A CA 1
ATOM 687 C C . PHE A 1 86 ? -0.857 -15.024 -3.447 1.00 84.81 86 PHE A C 1
ATOM 689 O O . PHE A 1 86 ? 0.256 -14.792 -3.905 1.00 84.81 86 PHE A O 1
ATOM 696 N N . ASP A 1 87 ? -1.869 -15.442 -4.212 1.00 83.88 87 ASP A N 1
ATOM 697 C CA . ASP A 1 87 ? -1.718 -15.690 -5.654 1.00 83.88 87 ASP A CA 1
ATOM 698 C C . ASP A 1 87 ? -1.291 -14.425 -6.413 1.00 83.88 87 ASP A C 1
ATOM 700 O O . ASP A 1 87 ? -0.423 -14.477 -7.287 1.00 83.88 87 ASP A O 1
ATOM 704 N N . ASN A 1 88 ? -1.869 -13.273 -6.061 1.00 84.75 88 ASN A N 1
ATOM 705 C CA . ASN A 1 88 ? -1.504 -11.984 -6.647 1.00 84.75 88 ASN A CA 1
ATOM 706 C C . ASN A 1 88 ? -0.061 -11.602 -6.309 1.00 84.75 88 ASN A C 1
ATOM 708 O O . ASN A 1 88 ? 0.694 -11.217 -7.199 1.00 84.75 88 ASN A O 1
ATOM 712 N N . MET A 1 89 ? 0.340 -11.748 -5.043 1.00 83.62 89 MET A N 1
ATOM 713 C CA . MET A 1 89 ? 1.712 -11.483 -4.612 1.00 83.62 89 MET A CA 1
ATOM 714 C C . MET A 1 89 ? 2.707 -12.437 -5.281 1.00 83.62 89 MET A C 1
ATOM 716 O O . MET A 1 89 ? 3.758 -12.000 -5.737 1.00 83.62 89 MET A O 1
ATOM 720 N N . PHE A 1 90 ? 2.380 -13.726 -5.380 1.00 84.06 90 PHE A N 1
ATOM 721 C CA . PHE A 1 90 ? 3.233 -14.723 -6.021 1.00 84.06 90 PHE A CA 1
ATOM 722 C C . PHE A 1 90 ? 3.477 -14.380 -7.494 1.00 84.06 90 PHE A C 1
ATOM 724 O O . PHE A 1 90 ? 4.624 -14.335 -7.927 1.00 84.06 90 PHE A O 1
ATOM 731 N N . ARG A 1 91 ? 2.418 -14.035 -8.239 1.00 84.94 91 ARG A N 1
ATOM 732 C CA . ARG A 1 91 ? 2.529 -13.578 -9.635 1.00 84.94 91 ARG A CA 1
ATOM 733 C C . ARG A 1 91 ? 3.317 -12.278 -9.770 1.00 84.94 91 ARG A C 1
ATOM 735 O O . ARG A 1 91 ? 4.036 -12.110 -10.748 1.00 84.94 91 ARG A O 1
ATOM 742 N N . ALA A 1 92 ? 3.169 -11.352 -8.825 1.00 83.31 92 ALA A N 1
ATOM 743 C CA . ALA A 1 92 ? 3.941 -10.113 -8.812 1.00 83.31 92 ALA A CA 1
ATOM 744 C C . ALA A 1 92 ? 5.439 -10.401 -8.653 1.00 83.31 92 ALA A C 1
ATOM 746 O O . ALA A 1 92 ? 6.253 -9.893 -9.419 1.00 83.31 92 ALA A O 1
ATOM 747 N N . VAL A 1 93 ? 5.801 -11.273 -7.708 1.00 83.25 93 VAL A N 1
ATOM 748 C CA . VAL A 1 93 ? 7.187 -11.712 -7.497 1.00 83.25 93 VAL A CA 1
ATOM 749 C C . VAL A 1 93 ? 7.728 -12.454 -8.718 1.00 83.25 93 VAL A C 1
ATOM 751 O O . VAL A 1 93 ? 8.861 -12.204 -9.113 1.00 83.25 93 VAL A O 1
ATOM 754 N N . GLU A 1 94 ? 6.934 -13.333 -9.333 1.00 83.25 94 GLU A N 1
ATOM 755 C CA . GLU A 1 94 ? 7.314 -14.049 -10.555 1.00 83.25 94 GLU A CA 1
ATOM 756 C C . GLU A 1 94 ? 7.619 -13.072 -11.695 1.00 83.25 94 GLU A C 1
ATOM 758 O O . GLU A 1 94 ? 8.720 -13.107 -12.226 1.00 83.25 94 GLU A O 1
ATOM 763 N N . LYS A 1 95 ? 6.733 -12.108 -11.975 1.00 81.62 95 LYS A N 1
ATOM 764 C CA . LYS A 1 95 ? 6.961 -11.068 -12.996 1.00 81.62 95 LYS A CA 1
ATOM 765 C C . LYS A 1 95 ? 8.181 -10.196 -12.713 1.00 81.62 95 LYS A C 1
ATOM 767 O O . LYS A 1 95 ? 8.927 -9.854 -13.628 1.00 81.62 95 LYS A O 1
ATOM 772 N N . LEU A 1 96 ? 8.373 -9.804 -11.453 1.00 78.25 96 LEU A N 1
ATOM 773 C CA . LEU A 1 96 ? 9.534 -9.015 -11.046 1.00 78.25 96 LEU A CA 1
ATOM 774 C C . LEU A 1 96 ? 10.823 -9.820 -11.248 1.00 78.25 96 LEU A C 1
ATOM 776 O O . LEU A 1 96 ? 11.800 -9.271 -11.744 1.00 78.25 96 LEU A O 1
ATOM 780 N N . ASN A 1 97 ? 10.807 -11.118 -10.937 1.00 73.75 97 ASN A N 1
ATOM 781 C CA . ASN A 1 97 ? 11.941 -12.014 -11.147 1.00 73.75 97 ASN A CA 1
ATOM 782 C C . ASN A 1 97 ? 12.172 -12.361 -12.624 1.00 73.75 97 ASN A C 1
ATOM 784 O O . ASN A 1 97 ? 13.324 -12.451 -13.027 1.00 73.75 97 ASN A O 1
ATOM 788 N N . GLU A 1 98 ? 11.132 -12.516 -13.442 1.00 70.00 98 GLU A N 1
ATOM 789 C CA . GLU A 1 98 ? 11.251 -12.706 -14.896 1.00 70.00 98 GLU A CA 1
ATOM 790 C C . GLU A 1 98 ? 11.986 -11.518 -15.534 1.00 70.00 98 GLU A C 1
ATOM 792 O O . GLU A 1 98 ? 12.928 -11.716 -16.299 1.00 70.00 98 GLU A O 1
ATOM 797 N N . GLY A 1 99 ? 11.661 -10.286 -15.121 1.00 58.41 99 GLY A N 1
ATOM 798 C CA . GLY A 1 99 ? 12.416 -9.087 -15.505 1.00 58.41 99 GLY A CA 1
ATOM 799 C C . GLY A 1 99 ? 13.854 -9.035 -14.961 1.00 58.41 99 GLY A C 1
ATOM 800 O O . GLY A 1 99 ? 14.683 -8.296 -15.490 1.00 58.41 99 GLY A O 1
ATOM 801 N N . MET A 1 100 ? 14.176 -9.816 -13.922 1.00 53.00 100 MET A N 1
ATOM 802 C CA . MET A 1 100 ? 15.538 -9.968 -13.394 1.00 53.00 100 MET A CA 1
ATOM 803 C C . MET A 1 100 ? 16.332 -11.096 -14.067 1.00 53.00 100 MET A C 1
ATOM 805 O O . MET A 1 100 ? 17.562 -11.058 -13.991 1.00 53.00 100 MET A O 1
ATOM 809 N N . GLN A 1 101 ? 15.676 -12.099 -14.669 1.00 48.22 101 GLN A N 1
ATOM 810 C CA . GLN A 1 101 ? 16.329 -13.354 -15.058 1.00 48.22 101 GLN A CA 1
ATOM 811 C C . GLN A 1 101 ? 16.459 -13.657 -16.549 1.00 48.22 101 GLN A C 1
ATOM 813 O O . GLN A 1 101 ? 17.213 -14.578 -16.848 1.00 48.22 101 GLN A O 1
ATOM 818 N N . ASP A 1 102 ? 15.859 -12.922 -17.484 1.00 43.34 102 ASP A N 1
ATOM 819 C CA . ASP A 1 102 ? 16.156 -13.203 -18.895 1.00 43.34 102 ASP A CA 1
ATOM 820 C C . ASP A 1 102 ? 15.996 -11.991 -19.808 1.00 43.34 102 ASP A C 1
ATOM 822 O O . ASP A 1 102 ? 14.907 -11.618 -20.235 1.00 43.34 102 ASP A O 1
ATOM 826 N N . SER A 1 103 ? 17.130 -11.363 -20.092 1.00 39.84 103 SER A N 1
ATOM 827 C CA . SER A 1 103 ? 17.417 -10.649 -21.332 1.00 39.84 103 SER A CA 1
ATOM 828 C C . SER A 1 103 ? 18.933 -10.508 -21.384 1.00 39.84 103 SER A C 1
ATOM 830 O O . SER A 1 103 ? 19.485 -9.423 -21.197 1.00 39.84 103 SER A O 1
ATOM 832 N N . GLU A 1 104 ? 19.639 -11.623 -21.592 1.00 38.53 104 GLU A N 1
ATOM 833 C CA . GLU A 1 104 ? 20.954 -11.534 -22.223 1.00 38.53 104 GLU A CA 1
ATOM 834 C C . GLU A 1 104 ? 20.693 -11.029 -23.647 1.00 38.53 104 GLU A C 1
ATOM 836 O O . GLU A 1 104 ? 20.517 -11.797 -24.588 1.00 38.53 104 GLU A O 1
ATOM 841 N N . ILE A 1 105 ? 20.545 -9.707 -23.780 1.00 44.78 105 ILE A N 1
ATOM 842 C CA . ILE A 1 105 ? 20.572 -9.037 -25.071 1.00 44.78 105 ILE A CA 1
ATOM 843 C C . ILE A 1 105 ? 21.991 -9.270 -25.577 1.00 44.78 105 ILE A C 1
ATOM 845 O O . ILE A 1 105 ? 22.936 -8.589 -25.174 1.00 44.78 105 ILE A O 1
ATOM 849 N N . VAL A 1 106 ? 22.153 -10.310 -26.390 1.00 42.81 106 VAL A N 1
ATOM 850 C CA . VAL A 1 106 ? 23.349 -10.500 -27.197 1.00 42.81 106 VAL A CA 1
ATOM 851 C C . VAL A 1 106 ? 23.315 -9.374 -28.220 1.00 42.81 106 VAL A C 1
ATOM 853 O O . VAL A 1 106 ? 22.589 -9.440 -29.205 1.00 42.81 106 VAL A O 1
ATOM 856 N N . PHE A 1 107 ? 24.032 -8.294 -27.929 1.00 42.94 107 PHE A N 1
ATOM 857 C CA . PHE A 1 107 ? 24.310 -7.267 -28.919 1.00 42.94 107 PHE A CA 1
ATOM 858 C C . PHE A 1 107 ? 25.313 -7.862 -29.907 1.00 42.94 107 PHE A C 1
ATOM 860 O O . PHE A 1 107 ? 26.494 -7.995 -29.579 1.00 42.94 107 PHE A O 1
ATOM 867 N N . ASP A 1 108 ? 24.849 -8.252 -31.092 1.00 43.16 108 ASP A N 1
ATOM 868 C CA . ASP A 1 108 ? 25.754 -8.436 -32.222 1.00 43.16 108 ASP A CA 1
ATOM 869 C C . ASP A 1 108 ? 26.321 -7.048 -32.565 1.00 43.16 108 ASP A C 1
ATOM 871 O O . ASP A 1 108 ? 25.569 -6.111 -32.831 1.00 43.16 108 ASP A O 1
ATOM 875 N N . GLU A 1 109 ? 27.651 -6.892 -32.515 1.00 51.06 109 GLU A N 1
ATOM 876 C CA . GLU A 1 109 ? 28.364 -5.608 -32.699 1.00 51.06 109 GLU A CA 1
ATOM 877 C C . GLU A 1 109 ? 28.089 -4.915 -34.055 1.00 51.06 109 GLU A C 1
ATOM 879 O O . GLU A 1 109 ? 28.511 -3.776 -34.255 1.00 51.06 109 GLU A O 1
ATOM 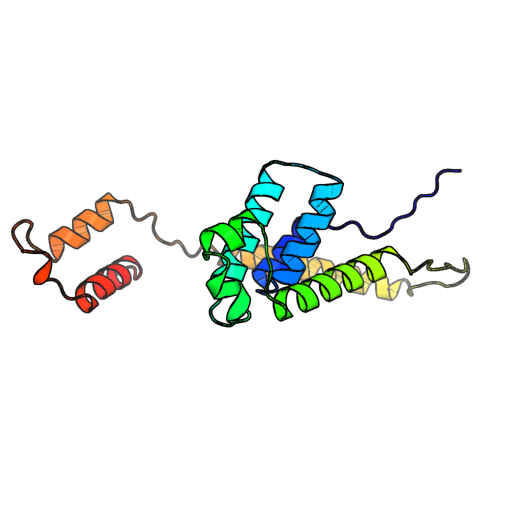884 N N . ASP A 1 110 ? 27.358 -5.566 -34.962 1.00 47.78 110 ASP A N 1
ATOM 885 C CA . ASP A 1 110 ? 27.040 -5.080 -36.305 1.00 47.78 110 ASP A CA 1
ATOM 886 C C . ASP A 1 110 ? 25.615 -4.503 -36.453 1.00 47.78 110 ASP A C 1
ATOM 888 O O . ASP A 1 110 ? 25.273 -3.997 -37.526 1.00 47.78 110 ASP A O 1
ATOM 892 N N . GLU A 1 111 ? 24.768 -4.541 -35.417 1.00 47.47 111 GLU A N 1
ATOM 893 C CA . GLU A 1 111 ? 23.395 -4.028 -35.508 1.00 47.47 111 GLU A CA 1
ATOM 894 C C . GLU A 1 111 ? 23.316 -2.565 -35.036 1.00 47.47 111 GLU A C 1
ATOM 896 O O . GLU A 1 111 ? 23.324 -2.247 -33.847 1.00 47.47 111 GLU A O 1
ATOM 901 N N . VAL A 1 112 ? 23.268 -1.637 -35.996 1.00 57.91 112 VAL A N 1
ATOM 902 C CA . VAL A 1 112 ? 23.032 -0.208 -35.742 1.00 57.91 112 VAL A CA 1
ATOM 903 C C . VAL A 1 112 ? 21.593 -0.042 -35.244 1.00 57.91 112 VAL A C 1
ATOM 905 O O . VAL A 1 112 ? 20.652 -0.072 -36.030 1.00 57.91 112 VAL A O 1
ATOM 908 N N . LEU A 1 113 ? 21.428 0.104 -33.926 1.00 61.06 113 LEU A N 1
ATOM 909 C CA . LEU A 1 113 ? 20.128 0.083 -33.235 1.00 61.06 113 LEU A CA 1
ATOM 910 C C . LEU A 1 113 ? 19.217 1.297 -33.497 1.00 61.06 113 LEU A C 1
ATOM 912 O O . LEU A 1 113 ? 18.077 1.293 -33.040 1.00 61.06 113 LEU A O 1
ATOM 916 N N . ALA A 1 114 ? 19.705 2.327 -34.185 1.00 56.94 114 ALA A N 1
ATOM 917 C CA . ALA A 1 114 ? 18.922 3.478 -34.625 1.00 56.94 114 ALA A CA 1
ATOM 918 C C . ALA A 1 114 ? 19.707 4.252 -35.690 1.00 56.94 114 ALA A C 1
ATOM 920 O O . ALA A 1 114 ? 20.920 4.445 -35.553 1.00 56.94 114 ALA A O 1
ATOM 921 N N . GLU A 1 115 ? 19.036 4.725 -36.739 1.00 58.78 115 GLU A N 1
ATOM 922 C CA . GLU A 1 115 ? 19.636 5.714 -37.638 1.00 58.78 115 GLU A CA 1
ATOM 923 C C . GLU A 1 115 ? 19.865 7.022 -36.862 1.00 58.78 115 GLU A C 1
ATOM 925 O O . GLU A 1 115 ? 19.071 7.382 -35.997 1.00 58.78 115 GLU A O 1
ATOM 930 N N . GLU A 1 116 ? 20.934 7.766 -37.166 1.00 59.28 116 GLU A N 1
ATOM 931 C CA . GLU A 1 116 ? 21.307 9.011 -36.458 1.00 59.28 116 GLU A CA 1
ATOM 932 C C . GLU A 1 116 ? 20.133 10.016 -36.374 1.00 59.28 116 GLU A C 1
ATOM 934 O O . GLU A 1 116 ? 20.003 10.752 -35.401 1.00 59.28 116 GLU A O 1
ATOM 939 N N . SER A 1 117 ? 19.209 9.961 -37.343 1.00 61.59 117 SER A N 1
ATOM 940 C CA . SER A 1 117 ? 17.980 10.764 -37.373 1.00 61.59 117 SER A CA 1
ATOM 941 C C . SER A 1 117 ? 16.927 10.398 -36.315 1.00 61.59 117 SER A C 1
ATOM 943 O O . SER A 1 117 ? 16.148 11.257 -35.912 1.00 61.59 117 SER A O 1
ATOM 945 N N . GLU A 1 118 ? 16.894 9.153 -35.835 1.00 60.22 118 GLU A N 1
ATOM 946 C CA . GLU A 1 118 ? 15.943 8.695 -34.813 1.00 60.22 118 GLU A CA 1
ATOM 947 C C . GLU A 1 118 ? 16.397 9.101 -33.403 1.00 60.22 118 GLU A C 1
ATOM 949 O O . GLU A 1 118 ? 15.565 9.365 -32.531 1.00 60.22 118 GLU A O 1
ATOM 954 N N . LEU A 1 119 ? 17.709 9.244 -33.186 1.00 65.75 119 LEU A N 1
ATOM 955 C CA . LEU A 1 119 ? 18.267 9.754 -31.930 1.00 65.75 119 LEU A CA 1
ATOM 956 C C . LEU A 1 119 ? 17.879 11.217 -31.694 1.00 65.75 119 LEU A C 1
ATOM 958 O O . LEU A 1 119 ? 17.497 11.567 -30.579 1.00 65.75 119 LEU A O 1
ATOM 962 N N . ASP A 1 120 ? 17.876 12.037 -32.748 1.00 71.75 120 ASP A N 1
ATOM 963 C CA . ASP A 1 120 ? 17.404 13.425 -32.675 1.00 71.75 120 ASP A CA 1
ATOM 964 C C . ASP A 1 120 ? 15.912 13.494 -32.309 1.00 71.75 120 ASP A C 1
ATOM 966 O O . ASP A 1 120 ? 15.501 14.326 -31.498 1.00 71.75 120 ASP A O 1
ATOM 970 N N . THR A 1 121 ? 15.089 12.578 -32.838 1.00 76.56 121 THR A N 1
ATOM 971 C CA . THR A 1 121 ? 13.660 12.526 -32.483 1.00 76.56 121 THR A CA 1
ATOM 972 C C . THR A 1 121 ? 13.425 12.103 -31.036 1.00 76.56 121 THR A C 1
ATOM 974 O O . THR A 1 121 ? 12.522 12.625 -30.384 1.00 76.56 121 THR A O 1
ATOM 977 N N . LEU A 1 122 ? 14.246 11.192 -30.506 1.00 73.94 122 LEU A N 1
ATOM 978 C CA . LEU A 1 122 ? 14.163 10.774 -29.110 1.00 73.94 122 LEU A CA 1
ATOM 979 C C . LEU A 1 122 ? 14.561 11.914 -28.163 1.00 73.94 122 LEU A C 1
ATOM 981 O O . LEU A 1 122 ? 13.912 12.105 -27.134 1.00 73.94 122 LEU A O 1
ATOM 985 N N . ASP A 1 123 ? 15.578 12.696 -28.524 1.00 78.12 123 ASP A N 1
ATOM 986 C CA . ASP A 1 123 ? 16.039 13.842 -27.734 1.00 78.12 123 ASP A CA 1
ATOM 987 C C . ASP A 1 123 ? 14.989 14.973 -27.703 1.00 78.12 123 ASP A C 1
ATOM 989 O O . ASP A 1 123 ? 14.760 15.604 -26.666 1.00 78.12 123 ASP A O 1
ATOM 993 N N . GLU A 1 124 ? 14.267 15.177 -28.811 1.00 79.44 124 GLU A N 1
ATOM 994 C CA . GLU A 1 124 ? 13.127 16.101 -28.895 1.00 79.44 124 GLU A CA 1
ATOM 995 C C . GLU A 1 124 ? 11.963 15.654 -27.990 1.00 79.44 124 GLU A C 1
ATOM 997 O O . GLU A 1 124 ? 11.435 16.456 -27.216 1.00 79.44 124 GLU A O 1
ATOM 1002 N N . VAL A 1 125 ? 11.613 14.361 -28.003 1.00 81.50 125 VAL A N 1
ATOM 1003 C CA . VAL A 1 125 ? 10.554 13.795 -27.145 1.00 81.50 125 VAL A CA 1
ATOM 1004 C C . VAL A 1 125 ? 10.928 13.881 -25.663 1.00 81.50 125 VAL A C 1
ATOM 1006 O O . VAL A 1 125 ? 10.091 14.243 -24.834 1.00 81.50 125 VAL A O 1
ATOM 1009 N N . LEU A 1 126 ? 12.183 13.598 -25.303 1.00 82.44 126 LEU A N 1
ATOM 1010 C CA . LEU A 1 126 ? 12.658 13.721 -23.921 1.00 82.44 126 LEU A CA 1
ATOM 1011 C C . LEU A 1 126 ? 12.607 15.175 -23.428 1.00 82.44 126 LEU A C 1
ATOM 1013 O O . LEU A 1 126 ? 12.187 15.420 -22.294 1.00 82.44 126 LEU A O 1
ATOM 1017 N N . ARG A 1 127 ? 12.946 16.145 -24.285 1.00 85.12 127 ARG A N 1
ATOM 1018 C CA . ARG A 1 127 ? 12.783 17.578 -23.988 1.00 85.12 127 ARG A CA 1
ATOM 1019 C C . ARG A 1 127 ? 11.329 17.989 -23.811 1.00 85.12 127 ARG A C 1
ATOM 1021 O O . ARG A 1 127 ? 11.033 18.797 -22.930 1.00 85.12 127 ARG A O 1
ATOM 1028 N N . GLU A 1 128 ? 10.427 17.455 -24.625 1.00 79.06 128 GLU A N 1
ATOM 1029 C CA . GLU A 1 128 ? 8.998 17.738 -24.505 1.00 79.06 128 GLU A CA 1
ATOM 1030 C C . GLU A 1 128 ? 8.435 17.191 -23.183 1.00 79.06 128 GLU A C 1
ATOM 1032 O O . GLU A 1 128 ? 7.715 17.902 -22.478 1.00 79.06 128 GLU A O 1
ATOM 1037 N N . ILE A 1 129 ? 8.841 15.981 -22.782 1.00 78.12 129 ILE A N 1
ATOM 1038 C CA . ILE A 1 129 ? 8.489 15.390 -21.480 1.00 78.12 129 ILE A CA 1
ATOM 1039 C C . ILE A 1 129 ? 9.022 16.251 -20.328 1.00 78.12 129 ILE A C 1
ATOM 1041 O O . ILE A 1 129 ? 8.295 16.514 -19.367 1.00 78.12 129 ILE A O 1
ATOM 1045 N N . GLU A 1 130 ? 10.265 16.731 -20.418 1.00 74.62 130 GLU A N 1
ATOM 1046 C CA . GLU A 1 130 ? 10.858 17.600 -19.399 1.00 74.62 130 GLU A CA 1
ATOM 1047 C C . GLU A 1 130 ? 10.101 18.935 -19.277 1.00 74.62 130 GLU A C 1
ATOM 1049 O O . GLU A 1 130 ? 9.772 19.365 -18.167 1.00 74.62 130 GLU A O 1
ATOM 1054 N N . GLN A 1 131 ? 9.750 19.567 -20.402 1.00 78.81 131 GLN A N 1
ATOM 1055 C CA . GLN A 1 131 ? 8.952 20.796 -20.403 1.00 78.81 131 GLN A CA 1
ATOM 1056 C C . GLN A 1 131 ? 7.553 20.575 -19.824 1.00 78.81 131 GLN A C 1
ATOM 1058 O O . GLN A 1 131 ? 7.088 21.390 -19.026 1.00 78.81 131 GLN A O 1
ATOM 1063 N N . GLN A 1 132 ? 6.884 19.472 -20.166 1.00 69.25 132 GLN A N 1
ATOM 1064 C CA . GLN A 1 132 ? 5.565 19.151 -19.615 1.00 69.25 132 GLN A CA 1
ATOM 1065 C C . GLN A 1 132 ? 5.619 18.856 -18.111 1.00 69.25 132 GLN A C 1
ATOM 1067 O O . GLN A 1 132 ? 4.741 19.298 -17.369 1.00 69.25 132 GLN A O 1
ATOM 1072 N N . ALA A 1 133 ? 6.665 18.181 -17.627 1.00 70.12 133 ALA A N 1
ATOM 1073 C CA . ALA A 1 133 ? 6.870 17.953 -16.199 1.00 70.12 133 ALA A CA 1
ATOM 1074 C C . ALA A 1 133 ? 7.089 19.271 -15.433 1.00 70.12 133 ALA A C 1
ATOM 1076 O O . ALA A 1 133 ? 6.512 19.467 -14.362 1.00 70.12 133 ALA A O 1
ATOM 1077 N N . GLN A 1 134 ? 7.856 20.210 -15.998 1.00 67.88 134 GLN A N 1
ATOM 1078 C CA . GLN A 1 134 ? 8.054 21.542 -15.415 1.00 67.88 134 GLN A CA 1
ATOM 1079 C C . GLN A 1 134 ? 6.770 22.385 -15.436 1.00 67.88 134 GLN A C 1
ATOM 1081 O O . GLN A 1 134 ? 6.457 23.046 -14.448 1.00 67.88 134 GLN A O 1
ATOM 1086 N N . LEU A 1 135 ? 5.978 22.324 -16.511 1.00 62.56 135 LEU A N 1
ATOM 1087 C CA . LEU A 1 135 ? 4.674 22.993 -16.585 1.00 62.56 135 LEU A CA 1
ATOM 1088 C C . LEU A 1 135 ? 3.675 22.422 -15.568 1.00 62.56 135 LEU A C 1
ATOM 1090 O O . LEU A 1 135 ? 2.940 23.183 -14.941 1.00 62.56 135 LEU A O 1
ATOM 1094 N N . ASN A 1 136 ? 3.686 21.107 -15.336 1.00 56.62 136 ASN A N 1
ATOM 1095 C CA . ASN A 1 136 ? 2.873 20.472 -14.296 1.00 56.62 136 ASN A CA 1
ATOM 1096 C C . ASN A 1 136 ? 3.325 20.855 -12.875 1.00 56.62 136 ASN A C 1
ATOM 1098 O O . ASN A 1 136 ? 2.482 21.012 -11.994 1.00 56.62 136 ASN A O 1
ATOM 1102 N N . LEU A 1 137 ? 4.624 21.079 -12.649 1.00 55.75 137 LEU A N 1
ATOM 1103 C CA . LEU A 1 137 ? 5.139 21.616 -11.381 1.00 55.75 137 LEU A CA 1
ATOM 1104 C C . LEU A 1 137 ? 4.733 23.083 -11.151 1.00 55.75 137 LEU A C 1
ATOM 1106 O O . LEU A 1 137 ? 4.514 23.475 -10.008 1.00 55.75 137 LEU A O 1
ATOM 1110 N N . ILE A 1 138 ? 4.599 23.882 -12.215 1.00 52.81 138 ILE A N 1
ATOM 1111 C CA . ILE A 1 138 ? 4.191 25.298 -12.146 1.00 52.81 138 ILE A CA 1
ATOM 1112 C C . ILE A 1 138 ? 2.664 25.444 -11.998 1.00 52.81 138 ILE A C 1
ATOM 1114 O O . ILE A 1 138 ? 2.202 26.342 -11.298 1.00 52.81 138 ILE A O 1
ATOM 1118 N N . ASN A 1 139 ? 1.873 24.541 -12.586 1.00 46.94 139 ASN A N 1
ATOM 1119 C CA . ASN A 1 139 ? 0.405 24.558 -12.488 1.00 46.94 139 ASN A CA 1
ATOM 1120 C C . ASN A 1 139 ? -0.146 23.842 -11.237 1.00 46.94 139 ASN A C 1
ATOM 1122 O O . ASN A 1 139 ? -1.329 23.964 -10.932 1.00 46.94 139 ASN A O 1
ATOM 1126 N N . GLY A 1 140 ? 0.691 23.113 -10.492 1.00 42.59 140 GLY A N 1
ATOM 1127 C CA . GLY A 1 140 ? 0.312 22.443 -9.242 1.00 42.59 140 GLY A CA 1
ATOM 1128 C C . GLY A 1 140 ? 0.258 23.352 -8.008 1.00 42.59 140 GLY A C 1
ATOM 1129 O O . GLY A 1 140 ? -0.060 22.873 -6.921 1.00 42.59 140 GLY A O 1
ATOM 1130 N N . SER A 1 141 ? 0.565 24.646 -8.148 1.00 41.47 141 SER A N 1
ATOM 1131 C CA . SER A 1 141 ? 0.524 25.624 -7.055 1.00 41.47 141 SER A CA 1
ATOM 1132 C C . SER A 1 141 ? -0.488 26.746 -7.294 1.00 41.47 141 SER A C 1
ATOM 1134 O O . SER A 1 141 ? -0.217 27.905 -6.964 1.00 41.47 141 SER A O 1
ATOM 1136 N N . GLU A 1 142 ? -1.666 26.442 -7.847 1.00 45.16 142 GLU A N 1
ATOM 1137 C CA . GLU A 1 142 ? -2.818 27.297 -7.551 1.00 45.16 142 GLU A CA 1
ATOM 1138 C C . GLU A 1 142 ? -3.052 27.210 -6.042 1.00 45.16 142 GLU A C 1
ATOM 1140 O O . GLU A 1 142 ? -3.472 26.183 -5.510 1.00 45.16 142 GLU A O 1
ATOM 1145 N N . GLY A 1 143 ? -2.616 28.261 -5.347 1.00 46.62 143 GLY A N 1
ATOM 1146 C CA . GLY A 1 143 ? -2.504 28.294 -3.903 1.00 46.62 143 GLY A CA 1
ATOM 1147 C C . GLY A 1 143 ? -3.814 27.917 -3.232 1.00 46.62 143 GLY A C 1
ATOM 1148 O O . GLY A 1 143 ? -4.756 28.708 -3.203 1.00 46.62 143 GLY A O 1
ATOM 1149 N N . TYR A 1 144 ? -3.828 26.753 -2.585 1.00 49.84 144 TYR A N 1
ATOM 1150 C CA . TYR A 1 144 ? -4.546 26.660 -1.327 1.00 49.84 144 TYR A CA 1
ATOM 1151 C C . TYR A 1 144 ? -3.987 27.796 -0.478 1.00 49.84 144 TYR A C 1
ATOM 1153 O O . TYR A 1 144 ? -2.789 27.818 -0.195 1.00 49.84 144 TYR A O 1
ATOM 1161 N N . ALA A 1 145 ? -4.814 28.800 -0.179 1.00 55.38 145 ALA A N 1
ATOM 1162 C CA . ALA A 1 145 ? -4.430 29.822 0.777 1.00 55.38 145 ALA A CA 1
ATOM 1163 C C . ALA A 1 145 ? -3.873 29.099 2.010 1.00 55.38 145 ALA A C 1
ATOM 1165 O O . ALA A 1 145 ? -4.454 28.090 2.420 1.00 55.38 145 ALA A O 1
ATOM 1166 N N . ASP A 1 146 ? -2.746 29.567 2.555 1.00 59.78 146 ASP A N 1
ATOM 1167 C CA . ASP A 1 146 ? -2.203 29.091 3.830 1.00 59.78 146 ASP A CA 1
ATOM 1168 C C . ASP A 1 146 ? -3.222 29.417 4.937 1.00 59.78 146 ASP A C 1
ATOM 1170 O O . ASP A 1 146 ? -3.089 30.381 5.689 1.00 59.78 146 ASP A O 1
ATOM 1174 N N . LEU A 1 147 ? -4.310 28.650 4.985 1.00 65.62 147 LEU A N 1
ATOM 1175 C CA . LEU A 1 147 ? -5.369 28.760 5.966 1.00 65.62 147 LEU A CA 1
ATOM 1176 C C . LEU A 1 147 ? -4.786 28.240 7.265 1.00 65.62 147 LEU A C 1
ATOM 1178 O O . LEU A 1 147 ? -4.454 27.061 7.412 1.00 65.62 147 LEU A O 1
ATOM 1182 N N . THR A 1 148 ? -4.636 29.139 8.221 1.00 78.94 148 THR A N 1
ATOM 1183 C CA . THR A 1 148 ? -4.148 28.780 9.539 1.00 78.94 148 THR A CA 1
ATOM 1184 C C . THR A 1 148 ? -5.283 28.167 10.355 1.00 78.94 148 THR A C 1
ATOM 1186 O O . THR A 1 148 ? -6.469 28.377 10.093 1.00 78.94 148 THR A O 1
ATOM 1189 N N . LEU A 1 149 ? -4.935 27.442 11.422 1.00 76.06 149 LEU A N 1
ATOM 1190 C CA . LEU A 1 149 ? -5.924 26.956 12.391 1.00 76.06 149 LEU A CA 1
ATOM 1191 C C . LEU A 1 149 ? -6.800 28.101 12.939 1.00 76.06 149 LEU A C 1
ATOM 1193 O O . LEU A 1 149 ? -7.965 27.891 13.273 1.00 76.06 149 LEU A O 1
ATOM 1197 N N . SER A 1 150 ? -6.255 29.317 13.002 1.00 76.25 150 SER A N 1
ATOM 1198 C CA . SER A 1 150 ? -6.986 30.514 13.416 1.00 76.25 150 SER A CA 1
ATOM 1199 C C . SER A 1 150 ? -8.136 30.845 12.464 1.00 76.25 150 SER A C 1
ATOM 1201 O O . SER A 1 150 ? -9.218 31.183 12.938 1.00 76.25 150 SER A O 1
ATOM 1203 N N . ASP A 1 151 ? -7.948 30.690 11.154 1.00 78.25 151 ASP A N 1
ATOM 1204 C CA . ASP A 1 151 ? -8.967 30.991 10.140 1.00 78.25 151 ASP A CA 1
ATOM 1205 C C . ASP A 1 151 ? -10.129 29.994 10.209 1.00 78.25 151 ASP A C 1
ATOM 1207 O O . ASP A 1 151 ? -11.298 30.383 10.170 1.00 78.25 151 ASP A O 1
ATOM 1211 N N . LEU A 1 152 ? -9.814 28.716 10.449 1.00 80.06 152 LEU A N 1
ATOM 1212 C CA . LEU A 1 152 ? -10.815 27.686 10.728 1.00 80.06 152 LEU A CA 1
ATOM 1213 C C . LEU A 1 152 ? -11.631 28.026 11.982 1.00 80.06 152 LEU A C 1
ATOM 1215 O O . LEU A 1 152 ? -12.858 27.941 11.965 1.00 80.06 152 LEU A O 1
ATOM 1219 N N . LEU A 1 153 ? -10.969 28.432 13.071 1.00 80.31 153 LEU A N 1
ATOM 1220 C CA . LEU A 1 153 ? -11.646 28.792 14.320 1.00 80.31 153 LEU A CA 1
ATOM 1221 C C . LEU A 1 153 ? -12.522 30.042 14.164 1.00 80.31 153 LEU A C 1
ATOM 1223 O O . LEU A 1 153 ? -13.604 30.097 14.750 1.00 80.31 153 LEU A O 1
ATOM 1227 N N . ILE A 1 154 ? -12.094 31.023 13.366 1.00 81.50 154 ILE A N 1
ATOM 1228 C CA . ILE A 1 154 ? -12.887 32.219 13.053 1.00 81.50 154 ILE A CA 1
ATOM 1229 C C . ILE A 1 154 ? -14.132 31.837 12.249 1.00 81.50 154 ILE A C 1
ATOM 1231 O O . ILE A 1 154 ? -15.230 32.260 12.610 1.00 81.50 154 ILE A O 1
ATOM 1235 N N . ALA A 1 155 ? -13.998 30.999 11.219 1.00 81.31 155 ALA A N 1
ATOM 1236 C CA . ALA A 1 155 ? -15.134 30.533 10.426 1.00 81.31 155 ALA A CA 1
ATOM 1237 C C . ALA A 1 155 ? -16.145 29.756 11.283 1.00 81.31 155 ALA A C 1
ATOM 1239 O O . ALA A 1 155 ? -17.353 29.981 11.185 1.00 81.31 155 ALA A O 1
ATOM 1240 N N . LEU A 1 156 ? -15.654 28.893 12.178 1.00 83.50 156 LEU A N 1
ATOM 1241 C CA . LEU A 1 156 ? -16.491 28.103 13.082 1.00 83.50 156 LEU A CA 1
ATOM 1242 C C . LEU A 1 156 ? -17.295 29.007 14.030 1.00 83.50 156 LEU A C 1
ATOM 1244 O O . LEU A 1 156 ? -18.499 28.827 14.200 1.00 83.50 156 LEU A O 1
ATOM 1248 N N . LEU A 1 157 ? -16.642 30.024 14.598 1.00 81.69 157 LEU A N 1
ATOM 1249 C CA . LEU A 1 157 ? -17.258 30.989 15.513 1.00 81.69 157 LEU A CA 1
ATOM 1250 C C . LEU A 1 157 ? -18.117 32.050 14.810 1.00 81.69 157 LEU A C 1
ATOM 1252 O O . LEU A 1 157 ? -18.947 32.685 15.456 1.00 81.69 157 LEU A O 1
ATOM 1256 N N . SER A 1 158 ? -17.930 32.254 13.506 1.00 81.38 158 SER A N 1
ATOM 1257 C CA . SER A 1 158 ? -18.805 33.098 12.690 1.00 81.38 158 SER A CA 1
ATOM 1258 C C . SER A 1 158 ? -20.139 32.417 12.387 1.00 81.38 158 SER A C 1
ATOM 1260 O O . SER A 1 158 ? -21.120 33.111 12.119 1.00 81.38 158 SER A O 1
ATOM 1262 N N . ARG A 1 159 ? -20.176 31.078 12.382 1.00 79.94 159 ARG A N 1
ATOM 1263 C CA . ARG A 1 159 ? -21.354 30.292 11.991 1.00 79.94 159 ARG A CA 1
ATOM 1264 C C . ARG A 1 159 ? -22.113 29.713 13.185 1.00 79.94 159 ARG A C 1
ATOM 1266 O O . ARG A 1 159 ? -23.330 29.578 13.100 1.00 79.94 159 ARG A O 1
ATOM 1273 N N . TRP A 1 160 ? -21.425 29.431 14.294 1.00 84.94 160 TRP A N 1
ATOM 1274 C CA . TRP A 1 160 ? -22.029 28.874 15.508 1.00 84.94 160 TRP A CA 1
ATOM 1275 C C . TRP A 1 160 ? -21.595 29.610 16.778 1.00 84.94 160 TRP A C 1
ATOM 1277 O O . TRP A 1 160 ? -20.449 30.039 16.921 1.00 84.94 160 TRP A O 1
ATOM 1287 N N . ASP A 1 161 ? -22.519 29.716 17.736 1.00 80.94 161 ASP A N 1
ATOM 1288 C CA . ASP A 1 161 ? -22.226 30.270 19.059 1.00 80.94 161 ASP A CA 1
ATOM 1289 C C . ASP A 1 161 ? -21.487 29.228 19.919 1.00 80.94 161 ASP A C 1
ATOM 1291 O O . ASP A 1 161 ? -21.799 28.038 19.911 1.00 80.94 161 ASP A O 1
ATOM 1295 N N . LYS A 1 162 ? -20.552 29.692 20.752 1.00 79.06 162 LYS A N 1
ATOM 1296 C CA . LYS A 1 162 ? -19.790 28.886 21.721 1.00 79.06 162 LYS A CA 1
ATOM 1297 C C . LYS A 1 162 ? -20.676 28.133 22.715 1.00 79.06 162 LYS A C 1
ATOM 1299 O O . LYS A 1 162 ? -20.202 27.213 23.375 1.00 79.06 162 LYS A O 1
ATOM 1304 N N . LYS A 1 163 ? -21.925 28.568 22.885 1.00 81.88 163 LYS A N 1
ATOM 1305 C CA . LYS A 1 163 ? -22.901 27.962 23.802 1.00 81.88 163 LYS A CA 1
ATOM 1306 C C . LYS A 1 163 ? -23.836 26.958 23.128 1.00 81.88 163 LYS A C 1
ATOM 1308 O O . LYS A 1 163 ? -24.658 26.367 23.826 1.00 81.88 163 LYS A O 1
ATOM 1313 N N . GLN A 1 164 ? -23.734 26.773 21.814 1.00 81.62 164 GLN A N 1
ATOM 1314 C CA . GLN A 1 164 ? -24.589 25.851 21.080 1.00 81.62 164 GLN A CA 1
ATOM 1315 C C . GLN A 1 164 ? -24.119 24.399 21.284 1.00 81.62 164 GLN A C 1
ATOM 1317 O O . GLN A 1 164 ? -22.922 24.118 21.172 1.00 81.62 164 GLN A O 1
ATOM 1322 N N . PRO A 1 165 ? -25.021 23.454 21.603 1.00 80.44 165 PRO A N 1
ATOM 1323 C CA . PRO A 1 165 ? -24.652 22.053 21.734 1.00 80.44 165 PRO A CA 1
ATOM 1324 C C . PRO A 1 165 ? -24.327 21.446 20.362 1.00 80.44 165 PRO A C 1
ATOM 1326 O O . PRO A 1 165 ? -25.050 21.636 19.387 1.00 80.44 165 PRO A O 1
ATOM 1329 N N . LEU A 1 166 ? -23.258 20.647 20.301 1.00 75.69 166 LEU A N 1
ATOM 1330 C CA . LEU A 1 166 ? -22.772 19.995 19.073 1.00 75.69 166 LEU A CA 1
ATOM 1331 C C . LEU A 1 166 ? -23.834 19.130 18.369 1.00 75.69 166 LEU A C 1
ATOM 1333 O O . LEU A 1 166 ? -23.761 18.935 17.162 1.00 75.69 166 LEU A O 1
ATOM 1337 N N . SER A 1 167 ? -24.830 18.632 19.107 1.00 82.44 167 SER A N 1
ATOM 1338 C CA . SER A 1 167 ? -25.952 17.850 18.571 1.00 82.44 167 SER A CA 1
ATOM 1339 C C . SER A 1 167 ? -26.897 18.645 17.668 1.00 82.44 167 SER A C 1
ATOM 1341 O O . SER A 1 167 ? -27.697 18.046 16.956 1.00 82.44 167 SER A O 1
ATOM 1343 N N . GLU A 1 168 ? -26.843 19.976 17.716 1.00 80.06 168 GLU A N 1
ATOM 1344 C CA . GLU A 1 168 ? -27.657 20.866 16.880 1.00 80.06 168 GLU A CA 1
ATOM 1345 C C . GLU A 1 168 ? -26.944 21.279 15.586 1.00 80.06 168 GLU A C 1
ATOM 1347 O O . GLU A 1 168 ? -27.530 21.970 14.756 1.00 80.06 168 GLU A O 1
ATOM 1352 N N . ILE A 1 169 ? -25.692 20.855 15.398 1.00 82.12 169 ILE A N 1
ATOM 1353 C CA . ILE A 1 169 ? -24.921 21.139 14.190 1.00 82.12 169 ILE A CA 1
ATOM 1354 C C . ILE A 1 169 ? -25.129 19.993 13.204 1.00 82.12 169 ILE A C 1
ATOM 1356 O O . ILE A 1 169 ? -24.780 18.843 13.481 1.00 82.12 169 ILE A O 1
ATOM 1360 N N . SER A 1 170 ? -25.696 20.300 12.037 1.00 83.12 170 SER A N 1
ATOM 1361 C CA . SER A 1 170 ? -25.858 19.303 10.984 1.00 83.12 170 SER A CA 1
ATOM 1362 C C . SER A 1 170 ? -24.528 19.040 10.268 1.00 83.12 170 SER A C 1
ATOM 1364 O O . SER A 1 170 ? -23.705 19.938 10.075 1.00 83.12 170 SER A O 1
ATOM 1366 N N . LEU A 1 171 ? -24.317 17.793 9.834 1.00 79.38 171 LEU A N 1
ATOM 1367 C CA . LEU A 1 171 ? -23.129 17.412 9.062 1.00 79.38 171 LEU A CA 1
ATOM 1368 C C . LEU A 1 171 ? -23.033 18.211 7.749 1.00 79.38 171 LEU A C 1
ATOM 1370 O O . LEU A 1 171 ? -21.943 18.586 7.327 1.00 79.38 171 LEU A O 1
ATOM 1374 N N . SER A 1 172 ? -24.179 18.503 7.128 1.00 82.69 172 SER A N 1
ATOM 1375 C CA . SER A 1 172 ? -24.267 19.319 5.916 1.00 82.69 172 SER A CA 1
ATOM 1376 C C . SER A 1 172 ? -23.746 20.737 6.144 1.00 82.69 172 SER A C 1
ATOM 1378 O O . SER A 1 172 ? -22.989 21.243 5.316 1.00 82.69 172 SER A O 1
ATOM 1380 N N . ASP A 1 173 ? -24.072 21.346 7.287 1.00 79.31 173 ASP A N 1
ATOM 1381 C CA . ASP A 1 173 ? -23.572 22.678 7.633 1.00 79.31 173 ASP A CA 1
ATOM 1382 C C . ASP A 1 173 ? -22.062 22.650 7.911 1.00 79.31 173 ASP A C 1
ATOM 1384 O O . ASP A 1 173 ? -21.335 23.546 7.480 1.00 79.31 173 ASP A O 1
ATOM 1388 N N . MET A 1 174 ? -21.563 21.588 8.552 1.00 80.69 174 MET A N 1
ATOM 1389 C CA . MET A 1 174 ? -20.123 21.396 8.751 1.00 80.69 174 MET A CA 1
ATOM 1390 C C . MET A 1 174 ? -19.364 21.284 7.426 1.00 80.69 174 MET A C 1
ATOM 1392 O O . MET A 1 174 ? -18.355 21.957 7.244 1.00 80.69 174 MET A O 1
ATOM 1396 N N . ILE A 1 175 ? -19.862 20.485 6.482 1.00 82.62 175 ILE A N 1
ATOM 1397 C CA . ILE A 1 175 ? -19.232 20.319 5.165 1.00 82.62 175 ILE A CA 1
ATOM 1398 C C . ILE A 1 175 ? -19.255 21.637 4.391 1.00 82.62 175 ILE A C 1
ATOM 1400 O O . ILE A 1 175 ? -18.246 22.007 3.794 1.00 82.62 175 ILE A O 1
ATOM 1404 N N . SER A 1 176 ? -20.364 22.381 4.446 1.00 80.69 176 SER A N 1
ATOM 1405 C CA . SER A 1 176 ? -20.446 23.681 3.778 1.00 80.69 176 SER A CA 1
ATOM 1406 C C . SER A 1 176 ? -19.396 24.671 4.286 1.00 80.69 176 SER A C 1
ATOM 1408 O O . SER A 1 176 ? -18.842 25.411 3.487 1.00 80.69 176 SER A O 1
ATOM 1410 N N . LEU A 1 177 ? -19.024 24.616 5.571 1.00 83.38 177 LEU A N 1
ATOM 1411 C CA . LEU A 1 177 ? -17.955 25.456 6.113 1.00 83.38 177 LEU A CA 1
ATOM 1412 C C . LEU A 1 177 ? -16.582 25.135 5.508 1.00 83.38 177 LEU A C 1
ATOM 1414 O O . LEU A 1 177 ? -15.810 26.048 5.236 1.00 83.38 177 LEU A O 1
ATOM 1418 N N . PHE A 1 178 ? -16.275 23.859 5.268 1.00 79.88 178 PHE A N 1
ATOM 1419 C CA . PHE A 1 178 ? -15.023 23.482 4.606 1.00 79.88 178 PHE A CA 1
ATOM 1420 C C . PHE A 1 178 ? -15.004 23.900 3.135 1.00 79.88 178 PHE A C 1
ATOM 1422 O O . PHE A 1 178 ? -13.972 24.350 2.647 1.00 79.88 178 PHE A O 1
ATOM 1429 N N . VAL A 1 179 ? -16.147 23.817 2.450 1.00 79.62 179 VAL A N 1
ATOM 1430 C CA . VAL A 1 179 ? -16.288 24.296 1.067 1.00 79.62 179 VAL A CA 1
ATOM 1431 C C . VAL A 1 179 ? -16.128 25.818 0.993 1.00 79.62 179 VAL A C 1
ATOM 1433 O O . VAL A 1 179 ? -15.438 26.311 0.101 1.00 79.62 179 VAL A O 1
ATOM 1436 N N . ASP A 1 180 ? -16.697 26.552 1.951 1.00 75.81 180 ASP A N 1
ATOM 1437 C CA . ASP A 1 180 ? -16.568 28.010 2.055 1.00 75.81 180 ASP A CA 1
ATOM 1438 C C . ASP A 1 180 ? -15.116 28.437 2.338 1.00 75.81 180 ASP A C 1
ATOM 1440 O O . ASP A 1 180 ? -14.668 29.459 1.831 1.00 75.81 180 ASP A O 1
ATOM 1444 N N . LEU A 1 181 ? -14.359 27.647 3.109 1.00 73.69 181 LEU A N 1
ATOM 1445 C CA . LEU A 1 181 ? -12.933 27.886 3.364 1.00 73.69 181 LEU A CA 1
ATOM 1446 C C . LEU A 1 181 ? -12.047 27.568 2.152 1.00 73.69 181 LEU A C 1
ATOM 1448 O O . LEU A 1 181 ? -11.029 28.221 1.953 1.00 73.69 181 LEU A O 1
ATOM 1452 N N . GLN A 1 182 ? -12.421 26.576 1.342 1.00 69.00 182 GLN A N 1
ATOM 1453 C CA . GLN A 1 182 ? -11.683 26.184 0.134 1.00 69.00 182 GLN A CA 1
ATOM 1454 C C . GLN A 1 182 ? -12.000 27.057 -1.084 1.00 69.00 182 GLN A C 1
ATOM 1456 O O . GLN A 1 182 ? -11.228 27.083 -2.040 1.00 69.00 182 GLN A O 1
ATOM 1461 N N . SER A 1 183 ? -13.127 27.766 -1.061 1.00 63.50 183 SER A N 1
ATOM 1462 C CA . SER A 1 183 ? -13.549 28.652 -2.141 1.00 63.50 183 SER A CA 1
ATOM 1463 C C . SER A 1 183 ? -13.139 30.081 -1.787 1.00 63.50 183 SER A C 1
ATOM 1465 O O . SER A 1 183 ? -13.803 30.697 -0.953 1.00 63.50 183 SER A O 1
ATOM 1467 N N . PRO A 1 184 ? -12.073 30.649 -2.380 1.00 51.88 184 PRO A N 1
ATOM 1468 C CA . PRO A 1 184 ? -11.704 32.029 -2.098 1.00 51.88 184 PRO A CA 1
ATOM 1469 C C . PRO A 1 184 ? -12.881 32.941 -2.460 1.00 51.88 184 PRO A C 1
ATOM 1471 O O . PRO A 1 184 ? -13.282 33.026 -3.625 1.00 51.88 184 PRO A O 1
ATOM 1474 N N . GLN A 1 185 ? -13.460 33.619 -1.464 1.00 49.88 185 GLN A N 1
ATOM 1475 C CA . GLN A 1 185 ? -14.334 34.748 -1.752 1.00 49.88 185 GLN A CA 1
ATOM 1476 C C . GLN A 1 185 ? -13.479 35.824 -2.426 1.00 49.88 185 GLN A C 1
ATOM 1478 O O . GLN A 1 185 ? -12.478 36.268 -1.867 1.00 49.88 185 GLN A O 1
ATOM 1483 N N . LYS A 1 186 ? -13.850 36.161 -3.664 1.00 34.06 186 LYS A N 1
ATOM 1484 C CA . LYS A 1 186 ? -13.309 37.301 -4.411 1.00 34.06 186 LYS A CA 1
AT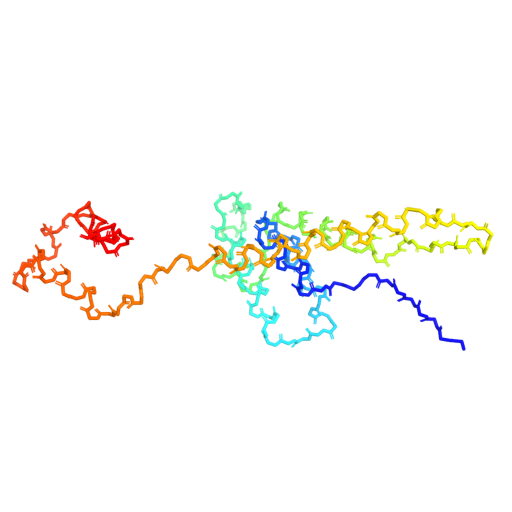OM 1485 C C . LYS A 1 186 ? -13.505 38.615 -3.665 1.00 34.06 186 LYS A C 1
ATOM 1487 O O . LYS A 1 186 ? -14.594 38.785 -3.074 1.00 34.06 186 LYS A O 1
#

pLDDT: mean 73.57, std 14.86, range [31.16, 89.12]